Protein AF-A0A1G6M9M9-F1 (afdb_monomer_lite)

Structure (mmCIF, N/CA/C/O backbone):
data_AF-A0A1G6M9M9-F1
#
_entry.id   AF-A0A1G6M9M9-F1
#
loop_
_atom_site.group_PDB
_atom_site.id
_atom_site.type_symbol
_atom_site.label_atom_id
_atom_site.label_alt_id
_atom_site.label_comp_id
_atom_site.label_asym_id
_atom_site.label_entity_id
_atom_site.label_seq_id
_atom_site.pdbx_PDB_ins_code
_atom_site.Cartn_x
_atom_site.Cartn_y
_atom_site.Cartn_z
_atom_site.occupancy
_atom_site.B_iso_or_equiv
_atom_site.auth_seq_id
_atom_site.auth_comp_id
_atom_site.auth_asym_id
_atom_site.auth_atom_id
_atom_site.pdbx_PDB_model_num
ATOM 1 N N . MET A 1 1 ? -9.385 -2.929 -31.186 1.00 52.53 1 MET A N 1
ATOM 2 C CA . MET A 1 1 ? -7.967 -3.343 -31.072 1.00 52.53 1 MET A CA 1
ATOM 3 C C . MET A 1 1 ? -7.617 -3.491 -29.601 1.00 52.53 1 MET A C 1
ATOM 5 O O . MET A 1 1 ? -8.024 -2.640 -28.817 1.00 52.53 1 MET A O 1
ATOM 9 N N . ALA A 1 2 ? -6.930 -4.566 -29.211 1.00 66.81 2 ALA A N 1
ATOM 10 C CA . ALA A 1 2 ? -6.482 -4.742 -27.832 1.00 66.81 2 ALA A CA 1
ATOM 11 C C . ALA A 1 2 ? -5.401 -3.702 -27.495 1.00 66.81 2 ALA A C 1
ATOM 13 O O . ALA A 1 2 ? -4.483 -3.489 -28.279 1.00 66.81 2 ALA A O 1
ATOM 14 N N . VAL A 1 3 ? -5.519 -3.041 -26.340 1.00 72.62 3 VAL A N 1
ATOM 15 C CA . VAL A 1 3 ? -4.489 -2.100 -25.869 1.00 72.62 3 VAL A CA 1
ATOM 16 C C . VAL A 1 3 ? -3.182 -2.879 -25.602 1.00 72.62 3 VAL A C 1
ATOM 18 O O . VAL A 1 3 ? -3.271 -3.926 -24.945 1.00 72.62 3 VAL A O 1
ATOM 21 N N . PRO A 1 4 ? -2.009 -2.407 -26.073 1.00 82.62 4 PRO A N 1
ATOM 22 C CA . PRO A 1 4 ? -0.726 -3.095 -25.892 1.00 82.62 4 PRO A CA 1
ATOM 23 C C . PRO A 1 4 ? -0.359 -3.346 -24.422 1.00 82.62 4 PRO A C 1
ATOM 25 O O . PRO A 1 4 ? -0.787 -2.605 -23.531 1.00 82.62 4 PRO A O 1
ATOM 28 N N . VAL A 1 5 ? 0.444 -4.382 -24.157 1.00 82.19 5 VAL A N 1
ATOM 29 C CA . VAL A 1 5 ? 0.849 -4.780 -22.793 1.00 82.19 5 VAL A CA 1
ATOM 30 C C . VAL A 1 5 ? 1.642 -3.671 -22.102 1.00 82.19 5 VAL A C 1
ATOM 32 O O . VAL A 1 5 ? 1.363 -3.346 -20.945 1.00 82.19 5 VAL A O 1
ATOM 35 N N . GLU A 1 6 ? 2.546 -3.003 -22.821 1.00 81.56 6 GLU A N 1
ATOM 36 C CA . GLU A 1 6 ? 3.339 -1.889 -22.295 1.00 81.56 6 GLU A CA 1
ATOM 37 C C . GLU A 1 6 ? 2.475 -0.713 -21.801 1.00 81.56 6 GLU A C 1
ATOM 39 O O . GLU A 1 6 ? 2.842 -0.011 -20.860 1.00 81.56 6 GLU A O 1
ATOM 44 N N . GLU A 1 7 ? 1.281 -0.531 -22.371 1.00 82.81 7 GLU A N 1
ATOM 45 C CA . GLU A 1 7 ? 0.328 0.508 -21.964 1.00 82.81 7 GLU A CA 1
ATOM 46 C C . GLU A 1 7 ? -0.561 0.069 -20.790 1.00 82.81 7 GLU A C 1
ATOM 48 O O . GLU A 1 7 ? -1.286 0.881 -20.207 1.00 82.81 7 GLU A O 1
ATOM 53 N N . LYS A 1 8 ? -0.517 -1.210 -20.409 1.00 86.19 8 LYS A N 1
ATOM 54 C CA . LYS A 1 8 ? -1.301 -1.778 -19.305 1.00 86.19 8 LYS A CA 1
ATOM 55 C C . LYS A 1 8 ? -0.470 -2.105 -18.069 1.00 86.19 8 LYS A C 1
ATOM 57 O O . LYS A 1 8 ? -1.061 -2.263 -17.007 1.00 86.19 8 LYS A O 1
ATOM 62 N N . LEU A 1 9 ? 0.857 -2.140 -18.168 1.00 87.56 9 LEU A N 1
ATOM 63 C CA . LEU A 1 9 ? 1.750 -2.546 -17.076 1.00 87.56 9 LEU A CA 1
ATOM 64 C C . LEU A 1 9 ? 1.665 -1.655 -15.816 1.00 87.56 9 LEU A C 1
ATOM 66 O O . LEU A 1 9 ? 2.049 -2.082 -14.739 1.00 87.56 9 LEU A O 1
ATOM 70 N N . HIS A 1 10 ? 1.109 -0.442 -15.911 1.00 86.62 10 HIS A N 1
ATOM 71 C CA . HIS A 1 10 ? 0.835 0.434 -14.758 1.00 86.62 10 HIS A CA 1
ATOM 72 C C . HIS A 1 10 ? -0.562 0.244 -14.134 1.00 86.62 10 HIS A C 1
ATOM 74 O O . HIS A 1 10 ? -0.901 0.890 -13.141 1.00 86.62 10 HIS A O 1
ATOM 80 N N . LYS A 1 11 ? -1.427 -0.578 -14.738 1.00 84.81 11 LYS A N 1
ATOM 81 C CA . LYS A 1 11 ? -2.804 -0.800 -14.278 1.00 84.81 11 LYS A CA 1
ATOM 82 C C . LYS A 1 11 ? -2.855 -1.917 -13.239 1.00 84.81 11 LYS A C 1
ATOM 84 O O . LYS A 1 11 ? -1.946 -2.736 -13.144 1.00 84.81 11 LYS A O 1
ATOM 89 N N . GLY A 1 12 ? -3.941 -1.953 -12.462 1.00 86.12 12 GLY A N 1
ATOM 90 C CA . GLY A 1 12 ? -4.140 -2.985 -11.442 1.00 86.12 12 GLY A CA 1
ATOM 91 C C . GLY A 1 12 ? -2.933 -3.073 -10.494 1.00 86.12 12 GLY A C 1
ATOM 92 O O . GLY A 1 12 ? -2.435 -2.021 -10.082 1.00 86.12 12 GLY A O 1
ATOM 93 N N . PRO A 1 13 ? -2.414 -4.277 -10.199 1.00 85.56 13 PRO A N 1
ATOM 94 C CA . PRO A 1 13 ? -1.230 -4.473 -9.354 1.00 85.56 13 PRO A CA 1
ATOM 95 C C . PRO A 1 13 ? 0.106 -3.988 -9.952 1.00 85.56 13 PRO A C 1
ATOM 97 O O . PRO A 1 13 ? 1.138 -4.102 -9.300 1.00 85.56 13 PRO A O 1
ATOM 100 N N . GLY A 1 14 ? 0.124 -3.430 -11.166 1.00 91.25 14 GLY A N 1
ATOM 101 C CA . GLY A 1 14 ? 1.359 -2.977 -11.807 1.00 91.25 14 GLY A CA 1
ATOM 102 C C . GLY A 1 14 ? 2.258 -4.141 -12.244 1.00 91.25 14 GLY A C 1
ATOM 103 O O . GLY A 1 14 ? 1.759 -5.202 -12.622 1.00 91.25 14 GLY A O 1
ATOM 104 N N . VAL A 1 15 ? 3.581 -3.965 -12.140 1.00 92.94 15 VAL A N 1
ATOM 105 C CA . VAL A 1 15 ? 4.559 -5.036 -12.421 1.00 92.94 15 VAL A CA 1
ATOM 106 C C . VAL A 1 15 ? 4.487 -6.171 -11.400 1.00 92.94 15 VAL A C 1
ATOM 108 O O . VAL A 1 15 ? 4.839 -7.293 -11.714 1.00 92.94 15 VAL A O 1
ATOM 111 N N . ARG A 1 16 ? 3.978 -5.923 -10.188 1.00 89.75 16 ARG A N 1
ATOM 112 C CA . ARG A 1 16 ? 3.898 -6.919 -9.100 1.00 89.75 16 ARG A CA 1
ATOM 113 C C . ARG A 1 16 ? 2.653 -7.809 -9.172 1.00 89.75 16 ARG A C 1
ATOM 115 O O . ARG A 1 16 ? 2.210 -8.345 -8.153 1.00 89.75 16 ARG A O 1
ATOM 122 N N . ARG A 1 17 ? 2.038 -7.920 -10.350 1.00 89.31 17 ARG A N 1
ATOM 123 C CA . ARG A 1 17 ? 0.855 -8.760 -10.561 1.00 89.31 17 ARG A CA 1
ATOM 124 C C . ARG A 1 17 ? 1.216 -10.252 -10.436 1.00 89.31 17 ARG A C 1
ATOM 126 O O . ARG A 1 17 ? 2.298 -10.621 -10.881 1.00 89.31 17 ARG A O 1
ATOM 133 N N . PRO A 1 18 ? 0.356 -11.098 -9.834 1.00 85.62 18 PRO A N 1
ATOM 134 C CA . PRO A 1 18 ? 0.658 -12.525 -9.660 1.00 85.62 18 PRO A CA 1
ATOM 135 C C . PRO A 1 18 ? 0.862 -13.267 -10.986 1.00 85.62 18 PRO A C 1
ATOM 137 O O . PRO A 1 18 ? 1.682 -14.167 -11.074 1.00 85.62 18 PRO A O 1
ATOM 140 N N . ASP A 1 19 ? 0.143 -12.842 -12.019 1.00 87.56 19 ASP A N 1
ATOM 141 C CA . ASP A 1 19 ? 0.162 -13.372 -13.379 1.00 87.56 19 ASP A CA 1
ATOM 142 C C . ASP A 1 19 ? 1.125 -12.578 -14.284 1.00 87.56 19 ASP A C 1
ATOM 144 O O . ASP A 1 19 ? 0.825 -12.334 -15.450 1.00 87.56 19 ASP A O 1
ATOM 148 N N . LEU A 1 20 ? 2.253 -12.075 -13.753 1.00 91.31 20 LEU A N 1
ATOM 149 C CA . LEU A 1 20 ? 3.184 -11.236 -14.522 1.00 91.31 20 LEU A CA 1
ATOM 150 C C . LEU A 1 20 ? 3.765 -11.988 -15.721 1.00 91.31 20 LEU A C 1
ATOM 152 O O . LEU A 1 20 ? 3.761 -11.435 -16.815 1.00 91.31 20 LEU A O 1
ATOM 156 N N . THR A 1 21 ? 4.229 -13.223 -15.530 1.00 88.25 21 THR A N 1
ATOM 157 C CA . THR A 1 21 ? 4.839 -14.029 -16.598 1.00 88.25 21 THR A CA 1
ATOM 158 C C . THR A 1 21 ? 3.868 -14.225 -17.763 1.00 88.25 21 THR A C 1
ATOM 160 O O . THR A 1 21 ? 4.204 -13.920 -18.900 1.00 88.25 21 THR A O 1
ATOM 163 N N . GLU A 1 22 ? 2.618 -14.599 -17.475 1.00 86.31 22 GLU A N 1
ATOM 164 C CA . GLU A 1 22 ? 1.560 -14.770 -18.484 1.00 86.31 22 GLU A CA 1
ATOM 165 C C . GLU A 1 22 ? 1.117 -13.440 -19.119 1.00 86.31 22 GLU A C 1
ATOM 167 O O . GLU A 1 22 ? 0.663 -13.395 -20.263 1.00 86.31 22 GLU A O 1
ATOM 172 N N . PHE A 1 23 ? 1.246 -12.328 -18.389 1.00 88.19 23 PHE A N 1
ATOM 173 C CA . PHE A 1 23 ? 0.903 -11.001 -18.898 1.00 88.19 23 PHE A CA 1
ATOM 174 C C . PHE A 1 23 ? 1.814 -10.519 -20.011 1.00 88.19 23 PHE A C 1
ATOM 176 O O . PHE A 1 23 ? 1.390 -9.742 -20.873 1.00 88.19 23 PHE A O 1
ATOM 183 N N . LEU A 1 24 ? 3.097 -10.862 -19.900 1.00 88.62 24 LEU A N 1
ATOM 184 C CA . LEU A 1 24 ? 4.143 -10.392 -20.785 1.00 88.62 24 LEU A CA 1
ATOM 185 C C . LEU A 1 24 ? 4.051 -11.194 -22.078 1.00 88.62 24 LEU A C 1
ATOM 187 O O . LEU A 1 24 ? 4.827 -12.105 -22.324 1.00 88.62 24 LEU A O 1
ATOM 191 N N . THR A 1 25 ? 3.085 -10.846 -22.925 1.00 86.00 25 THR A N 1
ATOM 192 C CA . THR A 1 25 ? 2.927 -11.503 -24.222 1.00 86.00 25 THR A CA 1
ATOM 193 C C . THR A 1 25 ? 4.189 -11.326 -25.057 1.00 86.00 25 THR A C 1
ATOM 195 O O . THR A 1 25 ? 4.763 -10.230 -25.101 1.00 86.00 25 THR A O 1
ATOM 198 N N . GLU A 1 26 ? 4.572 -12.337 -25.826 1.00 78.62 26 GLU A N 1
ATOM 199 C CA . GLU A 1 26 ? 5.462 -12.112 -26.962 1.00 78.62 26 GLU A CA 1
ATOM 200 C C . GLU A 1 26 ? 4.836 -11.066 -27.907 1.00 78.62 26 GLU A C 1
ATOM 202 O O . GLU A 1 26 ? 3.615 -11.060 -28.094 1.00 78.62 26 GLU A O 1
ATOM 207 N N . PRO A 1 27 ? 5.601 -10.112 -28.471 1.00 86.62 27 PRO A N 1
ATOM 208 C CA . PRO A 1 27 ? 7.061 -9.963 -28.450 1.00 86.62 27 PRO A CA 1
ATOM 209 C C . PRO A 1 27 ? 7.607 -9.107 -27.286 1.00 86.62 27 PRO A C 1
ATOM 211 O O . PRO A 1 27 ? 8.781 -8.736 -27.282 1.00 86.62 27 PRO A O 1
ATOM 214 N N . PHE A 1 28 ? 6.777 -8.701 -26.321 1.00 89.12 28 PHE A N 1
ATOM 215 C CA . PHE A 1 28 ? 7.197 -7.794 -25.249 1.00 89.12 28 PHE A CA 1
ATOM 216 C C . PHE A 1 28 ? 8.133 -8.458 -24.231 1.00 89.12 28 PHE A C 1
ATOM 218 O O . PHE A 1 28 ? 9.120 -7.827 -23.855 1.00 89.12 28 PHE A O 1
ATOM 225 N N . ALA A 1 29 ? 7.881 -9.717 -23.851 1.00 89.75 29 ALA A N 1
ATOM 226 C CA . ALA A 1 29 ? 8.783 -10.499 -22.994 1.00 89.75 29 ALA A CA 1
ATOM 227 C C . ALA A 1 29 ? 10.208 -10.564 -23.569 1.00 89.75 29 ALA A C 1
ATOM 229 O O . ALA A 1 29 ? 11.161 -10.146 -22.909 1.00 89.75 29 ALA A O 1
ATOM 230 N N . ALA A 1 30 ? 10.333 -10.935 -24.848 1.00 89.94 30 ALA A N 1
ATOM 231 C CA . ALA A 1 30 ? 11.613 -10.982 -25.554 1.00 89.94 30 ALA A CA 1
ATOM 232 C C . ALA A 1 30 ? 12.340 -9.626 -25.553 1.00 89.94 30 ALA A C 1
ATOM 234 O O . ALA A 1 30 ? 13.549 -9.560 -25.346 1.00 89.94 30 ALA A O 1
ATOM 235 N N . ARG A 1 31 ? 11.612 -8.510 -25.725 1.00 92.00 31 ARG A N 1
ATOM 236 C CA . ARG A 1 31 ? 12.215 -7.168 -25.638 1.00 92.00 31 ARG A CA 1
ATOM 237 C C . ARG A 1 31 ? 12.734 -6.846 -24.240 1.00 92.00 31 ARG A C 1
ATOM 239 O O . ARG A 1 31 ? 13.717 -6.124 -24.150 1.00 92.00 31 ARG A O 1
ATOM 246 N N . MET A 1 32 ? 12.095 -7.351 -23.188 1.00 91.25 32 MET A N 1
ATOM 247 C CA . MET A 1 32 ? 12.528 -7.197 -21.793 1.00 91.25 32 MET A CA 1
ATOM 248 C C . MET A 1 32 ? 13.632 -8.189 -21.388 1.00 91.25 32 MET A C 1
ATOM 250 O O . MET A 1 32 ? 14.100 -8.122 -20.251 1.00 91.25 32 MET A O 1
ATOM 254 N N . HIS A 1 33 ? 14.068 -9.062 -22.307 1.00 93.50 33 HIS A N 1
ATOM 255 C CA . HIS A 1 33 ? 15.007 -10.167 -22.060 1.00 93.50 33 HIS A CA 1
ATOM 256 C C . HIS A 1 33 ? 14.490 -11.164 -21.015 1.00 93.50 33 HIS A C 1
ATOM 258 O O . HIS A 1 33 ? 15.262 -11.696 -20.218 1.00 93.50 33 HIS A O 1
ATOM 264 N N . VAL A 1 34 ? 13.171 -11.366 -21.003 1.00 92.19 34 VAL A N 1
ATOM 265 C CA . VAL A 1 34 ? 12.494 -12.410 -20.229 1.00 92.19 34 VAL A CA 1
ATOM 266 C C . VAL A 1 34 ? 12.431 -13.675 -21.079 1.00 92.19 34 VAL A C 1
ATOM 2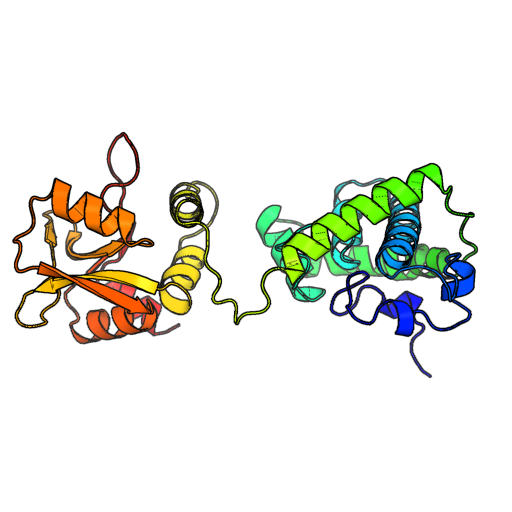68 O O . VAL A 1 34 ? 12.012 -13.604 -22.237 1.00 92.19 34 VAL A O 1
ATOM 271 N N . PHE A 1 35 ? 12.849 -14.795 -20.498 1.00 90.69 35 PHE A N 1
ATOM 272 C CA . PHE A 1 35 ? 12.900 -16.114 -21.125 1.00 90.69 35 PHE A CA 1
ATOM 273 C C . PHE A 1 35 ? 11.924 -17.080 -20.449 1.00 90.69 35 PHE A C 1
ATOM 275 O O . PHE A 1 35 ? 11.517 -16.864 -19.308 1.00 90.69 35 PHE A O 1
ATOM 282 N N . ASP A 1 36 ? 11.557 -18.149 -21.155 1.00 86.69 36 ASP A N 1
ATOM 283 C CA . ASP A 1 36 ? 10.572 -19.132 -20.684 1.00 86.69 36 ASP A CA 1
ATOM 284 C C . ASP A 1 36 ? 11.034 -19.913 -19.443 1.00 86.69 36 ASP A C 1
ATOM 286 O O . ASP A 1 36 ? 10.208 -20.419 -18.685 1.00 86.69 36 ASP A O 1
ATOM 290 N N . ASP A 1 37 ? 12.346 -20.016 -19.230 1.00 89.62 37 ASP A N 1
ATOM 291 C CA . ASP A 1 37 ? 12.977 -20.696 -18.099 1.00 89.62 37 ASP A CA 1
ATOM 292 C C . ASP A 1 37 ? 13.311 -19.763 -16.924 1.00 89.62 37 ASP A C 1
ATOM 294 O O . ASP A 1 37 ? 13.789 -20.233 -15.890 1.00 89.62 37 ASP A O 1
ATOM 298 N N . ASP A 1 38 ? 13.032 -18.458 -17.039 1.00 89.81 38 ASP A N 1
ATOM 299 C CA . ASP A 1 38 ? 13.242 -17.520 -15.939 1.00 89.81 38 ASP A CA 1
ATOM 300 C C . ASP A 1 38 ? 12.279 -17.824 -14.769 1.00 89.81 38 ASP A C 1
ATOM 302 O O . ASP A 1 38 ? 11.053 -17.815 -14.940 1.00 89.81 38 ASP A O 1
ATOM 306 N N . PRO A 1 39 ? 12.793 -17.978 -13.535 1.00 90.88 39 PRO A N 1
ATOM 307 C CA . PRO A 1 39 ? 11.959 -17.989 -12.338 1.00 90.88 39 PRO A CA 1
ATOM 308 C C . PRO A 1 39 ? 11.151 -16.692 -12.195 1.00 90.88 39 PRO A C 1
ATOM 310 O O . PRO A 1 39 ? 11.597 -15.615 -12.601 1.00 90.88 39 PRO A O 1
ATOM 313 N N . ALA A 1 40 ? 9.979 -16.755 -11.559 1.00 90.19 40 ALA A N 1
ATOM 314 C CA . ALA A 1 40 ? 9.061 -15.615 -11.451 1.00 90.19 40 ALA A CA 1
ATOM 315 C C . ALA A 1 40 ? 9.710 -14.359 -10.827 1.00 90.19 40 ALA A C 1
ATOM 317 O O . ALA A 1 40 ? 9.458 -13.231 -11.256 1.00 90.19 40 ALA A O 1
ATOM 318 N N . GLU A 1 41 ? 10.576 -14.540 -9.833 1.00 91.81 41 GLU A N 1
ATOM 319 C CA . GLU A 1 41 ? 11.354 -13.484 -9.188 1.00 91.81 41 GLU A CA 1
ATOM 320 C C . GLU A 1 41 ? 12.402 -12.857 -10.118 1.00 91.81 41 GLU A C 1
ATOM 322 O O . GLU A 1 41 ? 12.634 -11.648 -10.051 1.00 91.81 41 GLU A O 1
ATOM 327 N N . VAL A 1 42 ? 12.987 -13.642 -11.028 1.00 92.19 42 VAL A N 1
ATOM 328 C CA . VAL A 1 42 ? 13.927 -13.162 -12.050 1.00 92.19 42 VAL A CA 1
ATOM 329 C C . VAL A 1 42 ? 13.174 -12.366 -13.111 1.00 92.19 42 VAL A C 1
ATOM 331 O O . VAL A 1 42 ? 13.607 -11.267 -13.465 1.00 92.19 42 VAL A O 1
ATOM 334 N N . VAL A 1 43 ? 12.005 -12.851 -13.547 1.00 93.31 43 VAL A N 1
ATOM 335 C CA . VAL A 1 43 ? 11.105 -12.107 -14.442 1.00 93.31 43 VAL A CA 1
ATOM 336 C C . VAL A 1 43 ? 10.754 -10.750 -13.831 1.00 93.31 43 VAL A C 1
ATOM 338 O O . VAL A 1 43 ? 10.937 -9.710 -14.469 1.00 93.31 43 VAL A O 1
ATOM 341 N N . LEU A 1 44 ? 10.301 -10.732 -12.573 1.00 95.12 44 LEU A N 1
ATOM 342 C CA . LEU A 1 44 ? 9.969 -9.493 -11.872 1.00 95.12 44 LEU A CA 1
ATOM 343 C C . LEU A 1 44 ? 11.184 -8.563 -11.757 1.00 95.12 44 LEU A C 1
ATOM 345 O O . LEU A 1 44 ? 11.052 -7.371 -12.030 1.00 95.12 44 LEU A O 1
ATOM 349 N N . ALA A 1 45 ? 12.359 -9.086 -11.401 1.00 94.19 45 ALA A N 1
ATOM 350 C CA . ALA A 1 45 ? 13.584 -8.300 -11.286 1.00 94.19 45 ALA A CA 1
ATOM 351 C C . ALA A 1 45 ? 13.974 -7.642 -12.616 1.00 94.19 45 ALA A C 1
ATOM 353 O O . ALA A 1 45 ? 14.208 -6.432 -12.652 1.00 94.19 45 ALA A O 1
ATOM 354 N N . LYS A 1 46 ? 13.967 -8.396 -13.723 1.00 95.31 46 LYS A N 1
ATOM 355 C CA . LYS A 1 46 ? 14.229 -7.862 -15.069 1.00 95.31 46 LYS A CA 1
ATOM 356 C C . LYS A 1 46 ? 13.240 -6.752 -15.417 1.00 95.31 46 LYS A C 1
ATOM 358 O O . LYS A 1 46 ? 13.652 -5.661 -15.808 1.00 95.31 46 LYS A O 1
ATOM 363 N N . VAL A 1 47 ? 11.944 -6.975 -15.201 1.00 95.69 47 VAL A N 1
ATOM 364 C CA . VAL A 1 47 ? 10.909 -5.967 -15.481 1.00 95.69 47 VAL A CA 1
ATOM 365 C C . VAL A 1 47 ? 11.087 -4.719 -14.613 1.00 95.69 47 VAL A C 1
ATOM 367 O O . VAL A 1 47 ? 11.053 -3.605 -15.136 1.00 95.69 47 VAL A O 1
ATOM 370 N N . VAL A 1 48 ? 11.313 -4.870 -13.305 1.00 94.94 48 VAL A N 1
ATOM 371 C CA . VAL A 1 48 ? 11.547 -3.744 -12.387 1.00 94.94 48 VAL A CA 1
ATOM 372 C C . VAL A 1 48 ? 12.773 -2.948 -12.818 1.00 94.94 48 VAL A C 1
ATOM 374 O O . VAL A 1 48 ? 12.697 -1.720 -12.880 1.00 94.94 48 VAL A O 1
ATOM 377 N N . TRP A 1 49 ? 13.872 -3.618 -13.158 1.00 94.56 49 TRP A N 1
ATOM 378 C CA . TRP A 1 49 ? 15.106 -2.977 -13.604 1.00 94.56 49 TRP A CA 1
ATOM 379 C C . TRP A 1 49 ? 14.881 -2.152 -14.878 1.00 94.56 49 TRP A C 1
ATOM 381 O O . TRP A 1 49 ? 15.158 -0.949 -14.907 1.00 94.56 49 TRP A O 1
ATOM 391 N N . GLN A 1 50 ? 14.273 -2.763 -15.898 1.00 94.94 50 GLN A N 1
ATOM 392 C CA . GLN A 1 50 ? 14.016 -2.117 -17.186 1.00 94.94 50 GLN A CA 1
ATOM 393 C C . GLN A 1 50 ? 13.052 -0.932 -17.055 1.00 94.94 50 GLN A C 1
ATOM 395 O O . GLN A 1 50 ? 13.309 0.157 -17.577 1.00 94.94 50 GLN A O 1
ATOM 400 N N . VAL A 1 51 ? 11.944 -1.110 -16.331 1.00 94.06 51 VAL A N 1
ATOM 401 C CA . VAL A 1 51 ? 10.938 -0.054 -16.161 1.00 94.06 51 VAL A CA 1
ATOM 402 C C . VAL A 1 51 ? 11.494 1.091 -15.311 1.00 94.06 51 VAL A C 1
ATOM 404 O O . VAL A 1 51 ? 11.280 2.254 -15.657 1.00 94.06 51 VAL A O 1
ATOM 407 N N . SER A 1 52 ? 12.273 0.801 -14.264 1.00 92.88 52 SER A N 1
ATOM 408 C CA . SER A 1 52 ? 12.937 1.832 -13.448 1.00 92.88 52 SER A CA 1
ATOM 409 C C . SER A 1 52 ? 13.918 2.662 -14.280 1.00 92.88 52 SER A C 1
ATOM 411 O O . SER A 1 52 ? 13.926 3.893 -14.194 1.00 92.88 52 SER A O 1
ATOM 413 N N . ALA A 1 53 ? 14.706 2.012 -15.143 1.00 92.06 53 ALA A N 1
ATOM 414 C CA . ALA A 1 53 ? 15.615 2.696 -16.058 1.00 92.06 53 ALA A CA 1
ATOM 415 C C . ALA A 1 53 ? 14.860 3.617 -17.033 1.00 92.06 53 ALA A C 1
ATOM 417 O O . ALA A 1 53 ? 15.285 4.750 -17.271 1.00 92.06 53 ALA A O 1
ATOM 418 N N . VAL A 1 54 ? 13.711 3.174 -17.557 1.00 92.44 54 VAL A N 1
ATOM 419 C CA . VAL A 1 54 ? 12.856 4.007 -18.416 1.00 92.44 54 VAL A CA 1
ATOM 420 C C . VAL A 1 54 ? 12.313 5.219 -17.660 1.00 92.44 54 VAL A C 1
ATOM 422 O O . VAL A 1 54 ? 12.417 6.337 -18.167 1.00 92.44 54 VAL A O 1
ATOM 425 N N . VAL A 1 55 ? 11.789 5.039 -16.444 1.00 90.69 55 VAL A N 1
ATOM 426 C CA . VAL A 1 55 ? 11.265 6.148 -15.624 1.00 90.69 55 VAL A CA 1
ATOM 427 C C . VAL A 1 55 ? 12.325 7.232 -15.418 1.00 90.69 55 VAL A C 1
ATOM 429 O O . VAL A 1 55 ? 12.057 8.412 -15.654 1.00 90.69 55 VAL A O 1
ATOM 432 N N . ARG A 1 56 ? 13.552 6.833 -15.068 1.00 89.56 56 ARG A N 1
ATOM 433 C CA . ARG A 1 56 ? 14.671 7.755 -14.815 1.00 89.56 56 ARG A CA 1
ATOM 434 C C . ARG A 1 56 ? 15.182 8.472 -16.067 1.00 89.56 56 ARG A C 1
ATOM 436 O O . ARG A 1 56 ? 15.785 9.535 -15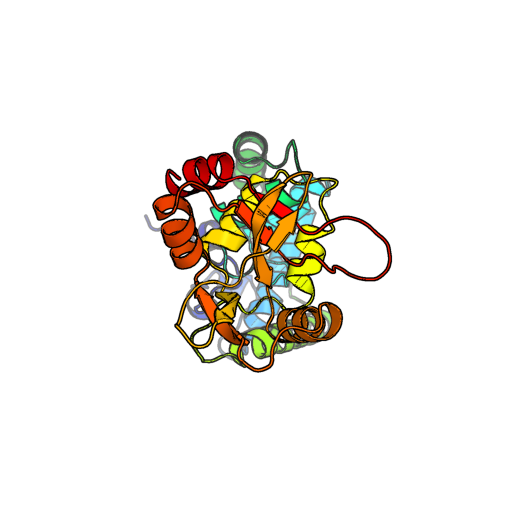.956 1.00 89.56 56 ARG A O 1
ATOM 443 N N . ARG A 1 57 ? 14.939 7.926 -17.265 1.00 88.88 57 ARG A N 1
ATOM 444 C CA . ARG A 1 57 ? 15.237 8.605 -18.542 1.00 88.88 57 ARG A CA 1
ATOM 445 C C . ARG A 1 57 ? 14.166 9.620 -18.932 1.00 88.88 57 ARG A C 1
ATOM 447 O O . ARG A 1 57 ? 14.485 10.605 -19.589 1.00 88.88 57 ARG A O 1
ATOM 454 N N . VAL A 1 58 ? 12.911 9.382 -18.548 1.00 86.94 58 VAL A N 1
ATOM 455 C CA . VAL A 1 58 ? 11.768 10.235 -18.915 1.00 86.94 58 VAL A CA 1
ATOM 456 C C . VAL A 1 58 ? 11.761 11.555 -18.145 1.00 86.94 58 VAL A C 1
ATOM 458 O O . VAL A 1 58 ? 11.348 12.578 -18.685 1.00 86.94 58 VAL A O 1
ATOM 461 N N . THR A 1 59 ? 12.211 11.560 -16.892 1.00 84.31 59 THR A N 1
ATOM 462 C CA . THR A 1 59 ? 12.246 12.770 -16.067 1.00 84.31 59 THR A CA 1
ATOM 463 C C . THR A 1 59 ? 13.398 12.730 -15.071 1.00 84.31 59 THR A C 1
ATOM 465 O O . THR A 1 59 ? 13.735 11.674 -14.542 1.00 84.31 59 THR A O 1
ATOM 468 N N . ARG A 1 60 ? 13.985 13.901 -14.803 1.00 84.44 60 ARG A N 1
ATOM 469 C CA . ARG A 1 60 ? 14.983 14.104 -13.738 1.00 84.44 60 ARG A CA 1
ATOM 470 C C . ARG A 1 60 ? 14.380 14.675 -12.456 1.00 84.44 60 ARG A C 1
ATOM 472 O O . ARG A 1 60 ? 15.075 14.758 -11.453 1.00 84.44 60 ARG A O 1
ATOM 479 N N . ASP A 1 61 ? 13.114 15.089 -12.495 1.00 83.50 61 ASP A N 1
ATOM 480 C CA . ASP A 1 61 ? 12.413 15.621 -11.328 1.00 83.50 61 ASP A CA 1
ATOM 481 C C . ASP A 1 61 ? 12.092 14.471 -10.353 1.00 83.50 61 ASP A C 1
ATOM 483 O O . ASP A 1 61 ? 11.311 13.579 -10.719 1.00 83.50 61 ASP A O 1
ATOM 487 N N . PRO A 1 62 ? 12.643 14.489 -9.122 1.00 84.06 62 PRO A N 1
ATOM 488 C CA . PRO A 1 62 ? 12.437 13.435 -8.132 1.00 84.06 62 PRO A CA 1
ATOM 489 C C . PRO A 1 62 ? 10.963 13.165 -7.835 1.00 84.06 62 PRO A C 1
ATOM 491 O O . PRO A 1 62 ? 10.576 12.014 -7.652 1.00 84.06 62 PRO A O 1
ATOM 494 N N . LYS A 1 63 ? 10.116 14.202 -7.852 1.00 85.50 63 LYS A N 1
ATOM 495 C CA . LYS A 1 63 ? 8.676 14.052 -7.632 1.00 85.50 63 LYS A CA 1
ATOM 496 C C . LYS A 1 63 ? 8.060 13.147 -8.691 1.00 85.50 63 LYS A C 1
ATOM 498 O O . LYS A 1 63 ? 7.343 12.203 -8.369 1.00 85.50 63 LYS A O 1
ATOM 503 N N . TRP A 1 64 ? 8.333 13.428 -9.962 1.00 85.75 64 TRP A N 1
ATOM 504 C CA . TRP A 1 64 ? 7.745 12.668 -11.064 1.00 85.75 64 TRP A CA 1
ATOM 505 C C . TRP A 1 64 ? 8.343 11.267 -11.189 1.00 85.75 64 TRP A C 1
ATOM 507 O O . TRP A 1 64 ? 7.620 10.363 -11.600 1.00 85.75 64 TRP A O 1
ATOM 517 N N . ILE A 1 65 ? 9.598 11.064 -10.774 1.00 86.19 65 ILE A N 1
ATOM 518 C CA . ILE A 1 65 ? 10.176 9.722 -10.614 1.00 86.19 65 ILE A CA 1
ATOM 519 C C . ILE A 1 65 ? 9.347 8.928 -9.600 1.00 86.19 65 ILE A C 1
ATOM 521 O O . ILE A 1 65 ? 8.781 7.906 -9.973 1.00 86.19 65 ILE A O 1
ATOM 525 N N . THR A 1 66 ? 9.167 9.435 -8.376 1.00 88.69 66 THR A N 1
ATOM 526 C CA . THR A 1 66 ? 8.395 8.746 -7.327 1.00 88.69 66 THR A CA 1
ATOM 527 C C . THR A 1 66 ? 6.974 8.410 -7.775 1.00 88.69 66 THR A C 1
ATOM 529 O O . THR A 1 66 ? 6.498 7.294 -7.562 1.00 88.69 66 THR A O 1
ATOM 532 N N . VAL A 1 67 ? 6.284 9.356 -8.425 1.00 88.62 67 VAL A N 1
ATOM 533 C CA . VAL A 1 67 ? 4.927 9.113 -8.934 1.00 88.62 67 VAL A CA 1
ATOM 534 C C . VAL A 1 67 ? 4.927 7.992 -9.973 1.00 88.62 67 VAL A C 1
ATOM 536 O O . VAL A 1 67 ? 4.112 7.077 -9.878 1.00 88.62 67 VAL A O 1
ATOM 539 N N . LEU A 1 68 ? 5.833 8.032 -10.951 1.00 90.00 68 LEU A N 1
ATOM 540 C CA . LEU A 1 68 ? 5.904 7.018 -12.003 1.00 90.00 68 LEU A CA 1
ATOM 541 C C . LEU A 1 68 ? 6.300 5.642 -11.450 1.00 90.00 68 LEU A C 1
A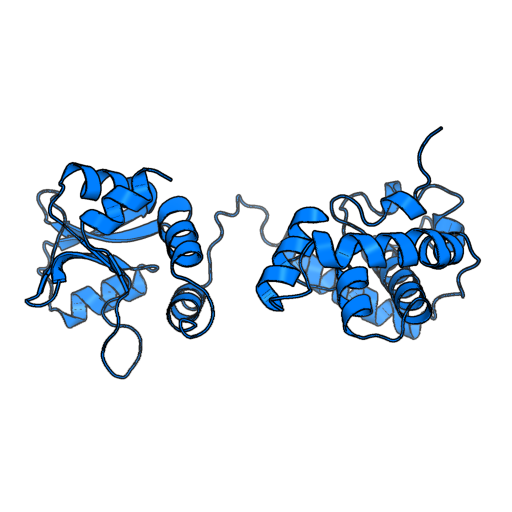TOM 543 O O . LEU A 1 68 ? 5.659 4.651 -11.797 1.00 90.00 68 LEU A O 1
ATOM 547 N N . GLU A 1 69 ? 7.284 5.567 -10.555 1.00 92.06 69 GLU A N 1
ATOM 548 C CA . GLU A 1 69 ? 7.682 4.315 -9.900 1.00 92.06 69 GLU A CA 1
ATOM 549 C C . GLU A 1 69 ? 6.499 3.699 -9.128 1.00 92.06 69 GLU A C 1
ATOM 551 O O . GLU A 1 69 ? 6.216 2.507 -9.269 1.00 92.06 69 GLU A O 1
ATOM 556 N N . ALA A 1 70 ? 5.723 4.506 -8.397 1.00 90.62 70 ALA A N 1
ATOM 557 C CA . ALA A 1 70 ? 4.521 4.028 -7.717 1.00 90.62 70 ALA A CA 1
ATOM 558 C C . ALA A 1 70 ? 3.409 3.611 -8.691 1.00 90.62 70 ALA A C 1
ATOM 560 O O . ALA A 1 70 ? 2.715 2.628 -8.446 1.00 90.62 70 ALA A O 1
ATOM 561 N N . MET A 1 71 ? 3.225 4.299 -9.822 1.00 89.19 71 MET A N 1
ATOM 562 C CA . MET A 1 71 ? 2.227 3.899 -10.825 1.00 89.19 71 MET A CA 1
ATOM 563 C C . MET A 1 71 ? 2.488 2.493 -11.364 1.00 89.19 71 MET A C 1
ATOM 565 O O . MET A 1 71 ? 1.542 1.720 -11.511 1.00 89.19 71 MET A O 1
ATOM 569 N N . TYR A 1 72 ? 3.752 2.158 -11.621 1.00 92.88 72 TYR A N 1
ATOM 570 C CA . TYR A 1 72 ? 4.161 0.827 -12.071 1.00 92.88 72 TYR A CA 1
ATOM 571 C C . TYR A 1 72 ? 4.328 -0.178 -10.928 1.00 92.88 72 TYR A C 1
ATOM 573 O O . TYR A 1 72 ? 4.512 -1.359 -11.200 1.00 92.88 72 TYR A O 1
ATOM 581 N N . ASN A 1 73 ? 4.182 0.255 -9.673 1.00 93.50 73 ASN A N 1
ATOM 582 C CA . ASN A 1 73 ? 4.370 -0.568 -8.480 1.00 93.50 73 ASN A CA 1
ATOM 583 C C . ASN A 1 73 ? 5.801 -1.124 -8.356 1.00 93.50 73 ASN A C 1
ATOM 585 O O . ASN A 1 73 ? 5.999 -2.280 -7.996 1.00 93.50 73 ASN A O 1
ATOM 589 N N . LEU A 1 74 ? 6.805 -0.314 -8.704 1.00 94.00 74 LEU A N 1
ATOM 590 C CA . LEU A 1 74 ? 8.216 -0.717 -8.653 1.00 94.00 74 LEU A CA 1
ATOM 591 C C . LEU A 1 74 ? 8.754 -0.852 -7.215 1.00 94.00 74 LEU A C 1
ATOM 593 O O . LEU A 1 74 ? 9.437 -1.843 -6.940 1.00 94.00 74 LEU A O 1
ATOM 597 N N . PRO A 1 75 ? 8.449 0.071 -6.276 1.00 90.94 75 PRO A N 1
ATOM 598 C CA . PRO A 1 75 ? 8.969 -0.018 -4.915 1.00 90.94 75 PRO A CA 1
ATOM 599 C C . PRO A 1 75 ? 8.527 -1.301 -4.198 1.00 90.94 75 PRO A C 1
ATOM 601 O O . PRO A 1 75 ? 7.394 -1.753 -4.361 1.00 90.94 75 PRO A O 1
ATOM 604 N N . ARG A 1 76 ? 9.405 -1.856 -3.355 1.00 88.56 76 ARG A N 1
ATOM 605 C CA . ARG A 1 76 ? 9.075 -2.921 -2.389 1.00 88.56 76 ARG A CA 1
ATOM 606 C C . ARG A 1 76 ? 8.354 -2.326 -1.183 1.00 88.56 76 ARG A C 1
ATOM 608 O O . ARG A 1 76 ? 8.893 -2.253 -0.084 1.00 88.56 76 ARG A O 1
ATOM 615 N N . ASP A 1 77 ? 7.152 -1.823 -1.421 1.00 85.62 77 ASP A N 1
ATOM 616 C CA . ASP A 1 77 ? 6.365 -1.117 -0.419 1.00 85.62 77 ASP A CA 1
ATOM 617 C C . ASP A 1 77 ? 5.095 -1.916 -0.095 1.00 85.62 77 ASP A C 1
ATOM 619 O O . ASP A 1 77 ? 4.246 -2.092 -0.977 1.00 85.62 77 ASP A O 1
ATOM 623 N N . PRO A 1 78 ? 4.955 -2.430 1.141 1.00 82.19 78 PRO A N 1
ATOM 624 C CA . PRO A 1 78 ? 3.821 -3.267 1.530 1.00 82.19 78 PRO A CA 1
ATOM 625 C C . PRO A 1 78 ? 2.483 -2.527 1.510 1.00 82.19 78 PRO A C 1
ATOM 627 O O . PRO A 1 78 ? 1.454 -3.171 1.338 1.00 82.19 78 PRO A O 1
ATOM 630 N N . GLU A 1 79 ? 2.470 -1.198 1.626 1.00 81.19 79 GLU A N 1
ATOM 631 C CA . GLU A 1 79 ? 1.236 -0.419 1.533 1.00 81.19 79 GLU A CA 1
ATOM 632 C C . GLU A 1 79 ? 0.861 -0.106 0.078 1.00 81.19 79 GLU A C 1
ATOM 634 O O . GLU A 1 79 ? -0.323 -0.035 -0.238 1.00 81.19 79 GLU A O 1
ATOM 639 N N . LEU A 1 80 ? 1.835 0.059 -0.829 1.00 82.88 80 LEU A N 1
ATOM 640 C CA . LEU A 1 80 ? 1.554 0.292 -2.258 1.00 82.88 80 LEU A CA 1
ATOM 641 C C . LEU A 1 80 ? 1.234 -0.999 -3.013 1.00 82.88 80 LEU A C 1
ATOM 643 O O . LEU A 1 80 ? 0.380 -0.994 -3.902 1.00 82.88 80 LEU A O 1
ATOM 647 N N . THR A 1 81 ? 1.906 -2.095 -2.662 1.00 84.12 81 THR A N 1
ATOM 648 C CA . THR A 1 81 ? 1.844 -3.369 -3.385 1.00 84.12 81 THR A CA 1
ATOM 649 C C . THR A 1 81 ? 0.427 -3.923 -3.579 1.00 84.12 81 THR A C 1
ATOM 651 O O . THR A 1 81 ? 0.122 -4.300 -4.714 1.00 84.12 81 THR A O 1
ATOM 654 N N . PRO A 1 82 ? -0.455 -3.970 -2.557 1.00 82.25 82 PRO A N 1
ATOM 655 C CA . PRO A 1 82 ? -1.806 -4.513 -2.715 1.00 82.25 82 PRO A CA 1
ATOM 656 C C . PRO A 1 82 ? -2.759 -3.554 -3.443 1.00 82.25 82 PRO A C 1
ATOM 658 O O . PRO A 1 82 ? -3.851 -3.951 -3.847 1.00 82.25 82 PRO A O 1
ATOM 661 N N . LEU A 1 83 ? -2.382 -2.284 -3.603 1.00 82.75 83 LEU A N 1
ATOM 662 C CA . LEU A 1 83 ? -3.263 -1.263 -4.150 1.00 82.75 83 LEU A CA 1
ATOM 663 C C . LEU A 1 83 ? -3.238 -1.265 -5.675 1.00 82.75 83 LEU A C 1
ATOM 665 O O . LEU A 1 83 ? -2.196 -1.423 -6.306 1.00 82.75 83 LEU A O 1
ATOM 669 N N . GLY A 1 84 ? -4.391 -0.983 -6.281 1.00 85.00 84 GLY A N 1
ATOM 670 C CA . GLY A 1 84 ? -4.465 -0.591 -7.686 1.00 85.00 84 GLY A CA 1
ATOM 671 C C . GLY A 1 84 ? -3.888 0.809 -7.929 1.00 85.00 84 GLY A C 1
ATOM 672 O O . GLY A 1 84 ? -3.634 1.563 -6.991 1.00 85.00 84 GLY A O 1
ATOM 673 N N . LEU A 1 85 ? -3.755 1.200 -9.199 1.00 85.50 85 LEU A N 1
ATOM 674 C CA . LEU A 1 85 ? -3.227 2.512 -9.611 1.00 85.50 85 LEU A CA 1
ATOM 675 C C . LEU A 1 85 ? -3.818 3.697 -8.823 1.00 85.50 85 LEU A C 1
ATOM 677 O O . LEU A 1 85 ? -3.072 4.509 -8.281 1.00 85.50 85 LEU A O 1
ATOM 681 N N . THR A 1 86 ? -5.149 3.789 -8.740 1.00 85.38 86 THR A N 1
ATOM 682 C CA . THR A 1 86 ? -5.831 4.872 -8.012 1.00 85.38 86 THR A CA 1
ATOM 683 C C . THR A 1 86 ? -5.468 4.869 -6.529 1.00 85.38 86 THR A C 1
ATOM 685 O O . THR A 1 86 ? -5.211 5.926 -5.961 1.00 85.38 86 THR A O 1
ATOM 688 N N . GLY A 1 87 ? -5.401 3.687 -5.907 1.00 84.50 87 GLY A N 1
ATOM 689 C CA . GLY A 1 87 ? -5.007 3.547 -4.506 1.00 84.50 87 GLY A CA 1
ATOM 690 C C . GLY A 1 87 ? -3.565 3.994 -4.274 1.00 84.50 87 GLY A C 1
ATOM 691 O O . GLY A 1 87 ? -3.312 4.758 -3.348 1.00 84.50 87 GLY A O 1
ATOM 692 N N . ARG A 1 88 ? -2.638 3.615 -5.164 1.00 86.44 88 ARG A N 1
ATOM 693 C CA . ARG A 1 88 ? -1.227 4.023 -5.085 1.00 86.44 88 ARG A CA 1
ATOM 694 C C . ARG A 1 88 ? -1.052 5.541 -5.180 1.00 86.44 88 ARG A C 1
ATOM 696 O O . ARG A 1 88 ? -0.333 6.122 -4.373 1.00 86.44 88 ARG A O 1
ATOM 703 N N . LEU A 1 89 ? -1.749 6.202 -6.107 1.00 86.06 89 LEU A N 1
ATOM 704 C CA . LEU A 1 89 ? -1.709 7.668 -6.227 1.00 86.06 89 LEU A CA 1
ATOM 705 C C . LEU A 1 89 ? -2.329 8.368 -5.010 1.00 86.06 89 LEU A C 1
ATOM 707 O O . LEU A 1 89 ? -1.783 9.356 -4.522 1.00 86.06 89 LEU A O 1
ATOM 711 N N . THR A 1 90 ? -3.433 7.839 -4.479 1.00 85.31 90 THR A N 1
ATOM 712 C CA . THR A 1 90 ? -4.042 8.349 -3.242 1.00 85.31 90 THR A CA 1
ATOM 713 C C . THR A 1 90 ? -3.098 8.200 -2.050 1.00 85.31 90 THR A C 1
ATOM 715 O O . THR A 1 90 ? -2.960 9.139 -1.267 1.00 85.31 90 THR A O 1
ATOM 718 N N . LEU A 1 91 ? -2.402 7.065 -1.929 1.00 84.00 91 LEU A N 1
ATOM 719 C CA . LEU A 1 91 ? -1.426 6.849 -0.863 1.00 84.00 91 LEU A CA 1
ATOM 720 C C . LEU A 1 91 ? -0.224 7.795 -0.993 1.00 84.00 91 LEU A C 1
ATOM 722 O O . LEU A 1 91 ? 0.199 8.379 0.002 1.00 84.00 91 LEU A O 1
ATOM 726 N N . LEU A 1 92 ? 0.284 8.026 -2.208 1.00 83.50 92 LEU A N 1
ATOM 727 C CA . LEU A 1 92 ? 1.330 9.029 -2.433 1.00 83.50 92 LEU A CA 1
ATOM 728 C C . LEU A 1 92 ? 0.877 10.435 -2.034 1.00 83.50 92 LEU A C 1
ATOM 730 O O . LEU A 1 92 ? 1.614 11.144 -1.350 1.00 83.50 92 LEU A O 1
ATOM 734 N N . ARG A 1 93 ? -0.347 10.829 -2.406 1.00 83.75 93 ARG A N 1
ATOM 735 C CA . ARG A 1 93 ? -0.934 12.101 -1.969 1.00 83.75 93 ARG A CA 1
ATOM 736 C C . ARG A 1 93 ? -0.977 12.197 -0.448 1.00 83.75 93 ARG A C 1
ATOM 738 O O . ARG A 1 93 ? -0.609 13.231 0.100 1.00 83.75 93 ARG A O 1
ATOM 745 N N . ARG A 1 94 ? -1.410 11.131 0.230 1.00 81.31 94 ARG A N 1
ATOM 746 C CA . ARG A 1 94 ? -1.461 11.074 1.696 1.00 81.31 94 ARG A CA 1
ATOM 747 C C . ARG A 1 94 ? -0.074 11.262 2.318 1.00 81.31 94 ARG A C 1
ATOM 749 O O . ARG A 1 94 ? 0.050 11.995 3.290 1.00 81.31 94 ARG A O 1
ATOM 756 N N . ARG A 1 95 ? 0.964 10.649 1.741 1.00 82.69 95 ARG A N 1
ATOM 757 C CA . ARG A 1 95 ? 2.342 10.707 2.258 1.00 82.69 95 ARG A CA 1
ATOM 758 C C . ARG A 1 95 ? 3.056 12.034 1.999 1.00 82.69 95 ARG A C 1
ATOM 760 O O . ARG A 1 95 ? 3.859 12.448 2.826 1.00 82.69 95 ARG A O 1
ATOM 767 N N . HIS A 1 96 ? 2.789 12.688 0.869 1.00 79.69 96 HIS A N 1
ATOM 768 C CA . HIS A 1 96 ? 3.563 13.857 0.431 1.00 79.69 96 HIS A CA 1
ATOM 769 C C . HIS A 1 96 ? 2.776 15.178 0.392 1.00 79.69 96 HIS A C 1
ATOM 771 O O . HIS A 1 96 ? 3.375 16.236 0.209 1.00 79.69 96 HIS A O 1
ATOM 777 N N . GLY A 1 97 ? 1.454 15.149 0.581 1.00 77.69 97 GLY A N 1
ATOM 778 C CA . GLY A 1 97 ? 0.624 16.344 0.723 1.00 77.69 97 GLY A CA 1
ATOM 779 C C . GLY A 1 97 ? 0.239 17.033 -0.593 1.00 77.69 97 GLY A C 1
ATOM 780 O O . GLY A 1 97 ? -0.025 16.401 -1.621 1.00 77.69 97 GLY A O 1
ATOM 781 N N . THR A 1 98 ? 0.115 18.360 -0.541 1.00 68.50 98 THR A N 1
ATOM 782 C CA . THR A 1 98 ? -0.356 19.208 -1.646 1.00 68.50 98 THR A CA 1
ATOM 783 C C . THR A 1 98 ? 0.552 19.115 -2.879 1.00 68.50 98 THR A C 1
ATOM 785 O O . THR A 1 98 ? 1.776 19.111 -2.785 1.00 68.50 98 THR A O 1
ATOM 788 N N . GLY A 1 99 ? -0.055 19.017 -4.068 1.00 68.19 99 GLY A N 1
ATOM 789 C CA . GLY A 1 99 ? 0.654 18.867 -5.345 1.00 68.19 99 GLY A CA 1
ATOM 790 C C . GLY A 1 99 ? 0.884 17.419 -5.797 1.00 68.19 99 GLY A C 1
ATOM 791 O O . GLY A 1 99 ? 1.405 17.216 -6.895 1.00 68.19 99 GLY A O 1
ATOM 792 N N . TRP A 1 100 ? 0.487 16.429 -4.996 1.00 75.50 100 TRP A N 1
ATOM 793 C CA . TRP A 1 100 ? 0.510 14.996 -5.331 1.00 75.50 100 TRP A CA 1
ATOM 794 C C . TRP A 1 100 ? -0.892 14.430 -5.600 1.00 75.50 100 TRP A C 1
ATOM 796 O O . TRP A 1 100 ? -1.072 13.224 -5.734 1.00 75.50 100 TRP A O 1
ATOM 806 N N . ASP A 1 101 ? -1.904 15.295 -5.667 1.00 69.25 101 ASP A N 1
ATOM 807 C CA . ASP A 1 101 ? -3.276 14.911 -5.967 1.00 69.25 101 ASP A CA 1
ATOM 808 C C . ASP A 1 101 ? -3.464 14.507 -7.434 1.00 69.25 101 ASP A C 1
ATOM 810 O O . ASP A 1 101 ? -2.691 14.873 -8.324 1.00 69.25 101 ASP A O 1
ATOM 814 N N . THR A 1 102 ? -4.520 13.738 -7.692 1.00 67.81 102 THR A N 1
ATOM 815 C CA . THR A 1 102 ? -4.814 13.172 -9.009 1.00 67.81 102 THR A CA 1
ATOM 816 C C . THR A 1 102 ? -5.032 14.252 -10.068 1.00 67.81 102 THR A C 1
ATOM 818 O O . THR A 1 102 ? -4.607 14.070 -11.200 1.00 67.81 102 THR A O 1
ATOM 821 N N . SER A 1 103 ? -5.641 15.393 -9.728 1.00 66.38 103 SER A N 1
ATOM 822 C CA . SER A 1 103 ? -5.827 16.516 -10.662 1.00 66.38 103 SER A CA 1
ATOM 823 C C . SER A 1 103 ? -4.502 17.163 -11.071 1.00 66.38 103 SER A C 1
ATOM 825 O O . SER A 1 103 ? -4.270 17.370 -12.261 1.00 66.38 103 SER A O 1
ATOM 827 N N . THR A 1 104 ? -3.603 17.408 -10.118 1.00 61.53 104 THR A N 1
ATOM 828 C CA . THR A 1 104 ? -2.284 18.009 -10.364 1.00 61.53 104 THR A CA 1
ATOM 829 C C . THR A 1 104 ? -1.340 17.039 -11.075 1.00 61.53 104 THR A C 1
ATOM 831 O O . THR A 1 104 ? -0.548 17.432 -11.932 1.00 61.53 104 THR A O 1
ATOM 834 N N . THR A 1 105 ? -1.430 15.749 -10.752 1.00 68.44 105 THR A N 1
ATOM 835 C CA . THR A 1 105 ? -0.574 14.716 -11.344 1.00 68.44 105 THR A CA 1
ATOM 836 C C . THR A 1 105 ? -1.054 14.280 -12.726 1.00 68.44 105 THR A C 1
ATOM 838 O O . THR A 1 105 ? -0.222 14.098 -13.611 1.00 68.44 105 THR A O 1
ATOM 841 N N . ASN A 1 106 ? -2.363 14.187 -12.982 1.00 73.56 106 ASN A N 1
ATOM 842 C CA . ASN A 1 106 ? -2.894 13.643 -14.238 1.00 73.56 106 ASN A CA 1
ATOM 843 C C . ASN A 1 106 ? -2.498 14.431 -15.488 1.00 73.56 106 ASN A C 1
ATOM 845 O O . ASN A 1 106 ? -2.237 13.803 -16.516 1.00 73.56 106 ASN A O 1
ATOM 849 N N . THR A 1 107 ? -2.442 15.764 -15.438 1.00 74.94 107 THR A N 1
ATOM 850 C CA . THR A 1 107 ? -2.076 16.580 -16.611 1.00 74.94 107 THR A CA 1
ATOM 851 C C . THR A 1 107 ? -0.632 16.305 -17.025 1.00 74.94 107 THR A C 1
ATOM 853 O O . THR A 1 107 ? -0.381 15.864 -18.149 1.00 74.94 107 THR A O 1
ATOM 856 N N . ARG A 1 108 ? 0.314 16.443 -16.086 1.00 78.12 108 ARG A N 1
ATOM 857 C CA . ARG A 1 108 ? 1.742 16.212 -16.346 1.00 78.12 108 ARG A CA 1
ATOM 858 C C . ARG A 1 108 ? 2.057 14.740 -16.605 1.00 78.12 108 ARG A C 1
ATOM 860 O O . ARG A 1 108 ? 2.841 14.426 -17.491 1.00 78.12 108 ARG A O 1
ATOM 867 N N . LEU A 1 109 ? 1.403 13.815 -15.903 1.00 75.56 109 LEU A N 1
ATOM 868 C CA . LEU A 1 109 ? 1.537 12.381 -16.170 1.00 75.56 109 LEU A CA 1
ATOM 869 C C . LEU A 1 109 ? 0.999 11.998 -17.542 1.00 75.56 109 LEU A C 1
ATOM 871 O O . LEU A 1 109 ? 1.539 11.105 -18.185 1.00 75.56 109 LEU A O 1
ATOM 875 N N . SER A 1 110 ? -0.081 12.621 -18.005 1.00 80.50 110 SER A N 1
ATOM 876 C CA . SER A 1 110 ? -0.615 12.331 -19.336 1.00 80.50 110 SER A CA 1
ATOM 877 C C . SER A 1 110 ? 0.324 12.801 -20.438 1.00 80.50 110 SER A C 1
ATOM 879 O O . SER A 1 110 ? 0.439 12.102 -21.442 1.00 80.50 110 SER A O 1
ATOM 881 N N . GLU A 1 111 ? 1.015 13.921 -20.230 1.00 80.62 111 GLU A N 1
ATOM 882 C CA . GLU A 1 111 ? 2.090 14.407 -21.097 1.00 80.62 111 GLU A CA 1
ATOM 883 C C . GLU A 1 111 ? 3.295 13.451 -21.076 1.00 80.62 111 GLU A C 1
ATOM 885 O O . GLU A 1 111 ? 3.669 12.913 -22.116 1.00 80.62 111 GLU A O 1
ATOM 890 N N . LEU A 1 112 ? 3.838 13.141 -19.891 1.00 81.00 112 LEU A N 1
ATOM 891 C CA . LEU A 1 112 ? 4.990 12.241 -19.737 1.00 81.00 112 LEU A CA 1
ATOM 892 C C . LEU A 1 112 ? 4.708 10.831 -20.284 1.00 81.00 112 LEU A C 1
ATOM 894 O O . LEU A 1 112 ? 5.570 10.235 -20.931 1.00 81.00 112 LEU A O 1
ATOM 898 N N . ARG A 1 113 ? 3.495 10.296 -20.077 1.00 78.25 113 ARG A N 1
ATOM 899 C CA . ARG A 1 113 ? 3.092 8.978 -20.594 1.00 78.25 113 ARG A CA 1
ATOM 900 C C . ARG A 1 113 ? 2.993 8.954 -22.112 1.00 78.25 113 ARG A C 1
ATOM 902 O O . ARG A 1 113 ? 3.623 8.098 -22.730 1.00 78.25 113 ARG A O 1
ATOM 909 N N . ARG A 1 114 ? 2.198 9.864 -22.697 1.00 70.31 114 ARG A N 1
ATOM 910 C CA . ARG A 1 114 ? 1.935 9.871 -24.145 1.00 70.31 114 ARG A CA 1
ATOM 911 C C . ARG A 1 114 ? 3.179 10.218 -24.953 1.00 70.31 114 ARG A C 1
ATOM 913 O O . ARG A 1 114 ? 3.401 9.586 -25.977 1.00 70.31 114 ARG A O 1
ATOM 920 N N . ASN A 1 115 ? 3.989 11.165 -24.483 1.00 67.25 115 ASN A N 1
ATOM 921 C CA . ASN A 1 115 ? 5.075 11.714 -25.293 1.00 67.25 115 ASN A CA 1
ATOM 922 C C . ASN A 1 115 ? 6.407 10.978 -25.104 1.00 67.25 115 ASN A C 1
ATOM 924 O O . ASN A 1 115 ? 7.231 10.984 -26.014 1.00 67.25 115 ASN A O 1
ATOM 928 N N . HIS A 1 116 ? 6.634 10.339 -23.950 1.00 77.19 116 HIS A N 1
ATOM 929 C CA . HIS A 1 116 ? 7.965 9.824 -23.614 1.00 77.19 116 HIS A CA 1
ATOM 930 C C . HIS A 1 116 ? 7.946 8.385 -23.108 1.00 77.19 116 HIS A C 1
ATOM 932 O O . HIS A 1 116 ? 8.665 7.539 -23.636 1.00 77.19 116 HIS A O 1
ATOM 938 N N . LEU A 1 117 ? 7.110 8.071 -22.120 1.00 84.06 117 LEU A N 1
ATOM 939 C CA . LEU A 1 117 ? 7.209 6.789 -21.428 1.00 84.06 117 LEU A CA 1
ATOM 940 C C . LEU A 1 117 ? 6.748 5.607 -22.292 1.00 84.06 117 LEU A C 1
ATOM 942 O O . LEU A 1 117 ? 7.453 4.604 -22.368 1.00 84.06 117 LEU A O 1
ATOM 946 N N . PHE A 1 118 ? 5.622 5.726 -23.006 1.00 83.50 118 PHE A N 1
ATOM 947 C CA . PHE A 1 118 ? 5.182 4.658 -23.913 1.00 83.50 118 PHE A CA 1
ATOM 948 C C . PHE A 1 118 ? 6.109 4.489 -25.116 1.00 83.50 118 PHE A C 1
ATOM 950 O O . PHE A 1 118 ? 6.350 3.361 -25.530 1.00 83.50 118 PHE A O 1
ATOM 957 N N . GLY A 1 119 ? 6.676 5.577 -25.643 1.00 82.00 119 GLY A N 1
ATOM 958 C CA . GLY A 1 119 ? 7.676 5.495 -26.710 1.00 82.00 119 GLY A CA 1
ATOM 959 C C . GLY A 1 119 ? 8.914 4.706 -26.273 1.00 82.00 119 GLY A C 1
ATOM 960 O O . GLY A 1 119 ? 9.368 3.822 -26.991 1.00 82.00 119 GLY A O 1
ATOM 961 N N . GLN A 1 120 ? 9.407 4.959 -25.058 1.00 85.75 120 GLN A N 1
ATOM 962 C CA . GLN A 1 120 ? 10.554 4.241 -24.494 1.00 85.75 120 GLN A CA 1
ATOM 963 C C . GLN A 1 120 ? 10.230 2.770 -24.197 1.00 85.75 120 GLN A C 1
ATOM 965 O O . GLN A 1 120 ? 11.022 1.900 -24.542 1.00 85.75 120 GLN A O 1
ATOM 970 N N . LEU A 1 121 ? 9.048 2.469 -23.642 1.00 87.06 121 LEU A N 1
ATOM 971 C CA . LEU A 1 121 ? 8.623 1.083 -23.399 1.00 87.06 121 LEU A CA 1
ATOM 972 C C . LEU A 1 121 ? 8.351 0.294 -24.694 1.00 87.06 121 LEU A C 1
ATOM 974 O O . LEU A 1 121 ? 8.407 -0.935 -24.689 1.00 87.06 121 LEU A O 1
ATOM 978 N N . LYS A 1 122 ? 8.072 0.976 -25.812 1.00 86.25 122 LYS A N 1
ATOM 979 C CA . LYS A 1 122 ? 7.984 0.390 -27.165 1.00 86.25 122 LYS A CA 1
ATOM 980 C C . LYS A 1 122 ? 9.354 0.206 -27.830 1.00 86.25 122 LYS A C 1
ATOM 982 O O . LYS A 1 122 ? 9.459 -0.523 -28.811 1.00 86.25 122 LYS A O 1
ATOM 987 N N . GLY A 1 123 ? 10.394 0.839 -27.292 1.00 84.75 123 GLY A N 1
ATOM 988 C CA . GLY A 1 123 ? 11.757 0.776 -27.805 1.00 84.75 123 GLY A CA 1
ATOM 989 C C . GLY A 1 123 ? 12.487 -0.535 -27.501 1.00 84.75 123 GLY A C 1
ATOM 990 O O . GLY A 1 123 ? 11.919 -1.505 -26.987 1.00 84.75 123 GLY A O 1
ATOM 991 N N . LYS A 1 124 ? 13.780 -0.545 -27.844 1.00 86.12 124 LYS A N 1
ATOM 992 C CA . LYS A 1 124 ? 14.720 -1.626 -27.526 1.00 86.12 124 LYS A CA 1
ATOM 993 C C . LYS A 1 124 ? 15.265 -1.429 -26.112 1.00 86.12 124 LYS A C 1
ATOM 995 O O . LYS A 1 124 ? 15.797 -0.362 -25.805 1.00 86.12 124 LYS A O 1
ATOM 1000 N N . PHE A 1 125 ? 15.185 -2.466 -25.285 1.00 90.38 125 PHE A N 1
ATOM 1001 C CA . PHE A 1 125 ? 15.798 -2.455 -23.963 1.00 90.38 125 PHE A CA 1
ATOM 1002 C C . PHE A 1 125 ? 17.241 -2.971 -24.020 1.00 90.38 125 PHE A C 1
ATOM 1004 O O . PHE A 1 125 ? 17.535 -3.896 -24.789 1.00 90.38 125 PHE A O 1
ATOM 1011 N N . PRO A 1 126 ? 18.159 -2.388 -23.229 1.00 91.62 126 PRO A N 1
ATOM 1012 C CA . PRO A 1 126 ? 19.494 -2.947 -23.067 1.00 91.62 126 PRO A CA 1
ATOM 1013 C C . PRO A 1 126 ? 19.412 -4.319 -22.392 1.00 91.62 126 PRO A C 1
ATOM 1015 O O . PRO A 1 126 ? 18.463 -4.593 -21.659 1.00 91.62 126 PRO A O 1
ATOM 1018 N N . TRP A 1 127 ? 20.411 -5.165 -22.631 1.00 91.81 127 TRP A N 1
ATOM 1019 C CA . TRP A 1 127 ? 20.526 -6.433 -21.918 1.00 91.81 127 TRP A CA 1
ATOM 1020 C C . TRP A 1 127 ? 20.743 -6.159 -20.420 1.00 91.81 127 TRP A C 1
ATOM 1022 O O . TRP A 1 127 ? 21.644 -5.380 -20.092 1.00 91.81 127 TRP A O 1
ATOM 1032 N N . PRO A 1 128 ? 19.931 -6.731 -19.517 1.00 89.88 128 PRO A N 1
ATOM 1033 C CA . PRO A 1 128 ? 20.103 -6.528 -18.089 1.00 89.88 128 PRO A CA 1
ATOM 1034 C C . PRO A 1 128 ? 21.318 -7.335 -17.595 1.00 89.88 128 PRO A C 1
ATOM 1036 O O . PRO A 1 128 ? 21.388 -8.540 -17.840 1.00 89.88 128 PRO A O 1
ATOM 1039 N N . PRO A 1 129 ? 22.298 -6.709 -16.928 1.00 88.56 129 PRO A N 1
ATOM 1040 C CA . PRO A 1 129 ? 23.480 -7.422 -16.461 1.00 88.56 129 PRO A CA 1
ATOM 1041 C C . PRO A 1 129 ? 23.138 -8.366 -15.299 1.00 88.56 129 PRO A C 1
ATOM 1043 O O . PRO A 1 129 ? 22.516 -7.953 -14.321 1.00 88.56 129 PRO A O 1
ATOM 1046 N N . GLU A 1 130 ? 23.589 -9.621 -15.374 1.00 87.75 130 GLU A N 1
ATOM 1047 C CA . GLU A 1 130 ? 23.280 -10.667 -14.380 1.00 87.75 130 GLU A CA 1
ATOM 1048 C C . GLU A 1 130 ? 23.633 -10.247 -12.947 1.00 87.75 130 GLU A C 1
ATOM 1050 O O . GLU A 1 130 ? 22.823 -10.403 -12.036 1.00 87.75 130 GLU A O 1
ATOM 1055 N N . HIS A 1 131 ? 24.785 -9.595 -12.763 1.00 85.75 131 HIS A N 1
ATOM 1056 C CA . HIS A 1 131 ? 25.242 -9.118 -11.455 1.00 85.75 131 HIS A CA 1
ATOM 1057 C C . HIS A 1 131 ? 24.344 -8.038 -10.820 1.00 85.75 131 HIS A C 1
ATOM 1059 O O . HIS A 1 131 ? 24.439 -7.814 -9.615 1.00 85.75 131 HIS A O 1
ATOM 1065 N N . GLU A 1 132 ? 23.475 -7.368 -11.588 1.00 86.94 132 GLU A N 1
ATOM 1066 C CA . GLU A 1 132 ? 22.448 -6.462 -11.048 1.00 86.94 132 GLU A CA 1
ATOM 1067 C C . GLU A 1 132 ? 21.097 -7.166 -10.853 1.00 86.94 132 GLU A C 1
ATOM 1069 O O . GLU A 1 132 ? 20.336 -6.804 -9.950 1.00 86.94 132 GLU A O 1
ATOM 1074 N N . ILE A 1 133 ? 20.797 -8.183 -11.667 1.00 92.19 133 ILE A N 1
ATOM 1075 C CA . ILE A 1 133 ? 19.530 -8.921 -11.610 1.00 92.19 133 ILE A CA 1
ATOM 1076 C C . ILE A 1 133 ? 19.510 -9.939 -10.475 1.00 92.19 133 ILE A C 1
ATOM 1078 O O . ILE A 1 133 ? 18.510 -10.000 -9.767 1.00 92.19 133 ILE A O 1
ATOM 1082 N N . GLU A 1 134 ? 20.581 -10.695 -10.236 1.00 88.12 134 GLU A N 1
ATOM 1083 C CA . GLU A 1 134 ? 20.601 -11.703 -9.167 1.00 88.12 134 GLU A CA 1
ATOM 1084 C C . GLU A 1 134 ? 20.359 -11.117 -7.765 1.00 88.12 134 GLU A C 1
ATOM 1086 O O . GLU A 1 134 ? 19.578 -11.696 -7.001 1.00 88.12 134 GLU A O 1
ATOM 1091 N N . PRO A 1 135 ? 20.984 -9.988 -7.360 1.00 85.12 135 PRO A N 1
ATOM 1092 C CA . PRO A 1 135 ? 20.677 -9.377 -6.070 1.00 85.12 135 PRO A CA 1
ATOM 1093 C C . PRO A 1 135 ? 19.241 -8.853 -6.024 1.00 85.12 135 PRO A C 1
ATOM 1095 O O . PRO A 1 135 ? 18.574 -8.976 -4.999 1.00 85.12 135 PRO A O 1
ATOM 1098 N N . LEU A 1 136 ? 18.744 -8.292 -7.132 1.00 88.38 136 LEU A N 1
ATOM 1099 C CA . LEU A 1 136 ? 17.380 -7.781 -7.204 1.00 88.38 136 LEU A CA 1
ATOM 1100 C C . LEU A 1 136 ? 16.353 -8.915 -7.086 1.00 88.38 136 LEU A C 1
ATOM 1102 O O . LEU A 1 136 ? 15.429 -8.797 -6.290 1.00 88.38 136 LEU A O 1
ATOM 1106 N N . ALA A 1 137 ? 16.546 -10.024 -7.799 1.00 91.50 137 ALA A N 1
ATOM 1107 C CA . ALA A 1 137 ? 15.692 -11.207 -7.735 1.00 91.50 137 ALA A CA 1
ATOM 1108 C C . ALA A 1 137 ? 15.658 -11.809 -6.325 1.00 91.50 137 ALA A C 1
ATOM 1110 O O . ALA A 1 137 ? 14.579 -12.116 -5.823 1.00 91.50 137 ALA A O 1
ATOM 1111 N N . ARG A 1 138 ? 16.808 -11.883 -5.636 1.00 89.50 138 ARG A N 1
ATOM 1112 C CA . ARG A 1 138 ? 16.868 -12.303 -4.224 1.00 89.50 138 ARG A CA 1
ATOM 1113 C C . ARG A 1 138 ? 16.031 -11.405 -3.315 1.00 89.50 138 ARG A C 1
ATOM 1115 O O . ARG A 1 138 ? 15.212 -11.910 -2.555 1.00 89.50 138 ARG A O 1
ATOM 1122 N N . LEU A 1 139 ? 16.170 -10.084 -3.443 1.00 87.88 139 LEU A N 1
ATOM 1123 C CA . LEU A 1 139 ? 15.376 -9.128 -2.662 1.00 87.88 139 LEU A CA 1
ATOM 1124 C C . LEU A 1 139 ? 13.874 -9.234 -2.955 1.00 87.88 139 LEU A C 1
ATOM 1126 O O . LEU A 1 139 ? 13.053 -9.042 -2.060 1.00 87.88 139 LEU A O 1
ATOM 1130 N N . GLU A 1 140 ? 13.495 -9.523 -4.200 1.00 91.38 140 GLU A N 1
ATOM 1131 C CA . GLU A 1 140 ? 12.094 -9.737 -4.566 1.00 91.38 140 GLU A CA 1
ATOM 1132 C C . GLU A 1 140 ? 11.547 -11.066 -4.027 1.00 91.38 140 GLU A C 1
ATOM 1134 O O . GLU A 1 140 ? 10.415 -11.100 -3.544 1.00 91.38 140 GLU A O 1
ATOM 1139 N N . ALA A 1 141 ? 12.347 -12.133 -4.032 1.00 88.81 141 ALA A N 1
ATOM 1140 C CA . ALA A 1 141 ? 11.988 -13.416 -3.434 1.00 88.81 141 ALA A CA 1
ATOM 1141 C C . ALA A 1 141 ? 11.824 -13.311 -1.907 1.00 88.81 141 ALA A C 1
ATOM 1143 O O . ALA A 1 141 ? 10.844 -13.813 -1.357 1.00 88.81 141 ALA A O 1
ATOM 1144 N N . GLU A 1 142 ? 12.725 -12.602 -1.220 1.00 85.44 142 GLU A N 1
ATOM 1145 C CA . GLU A 1 142 ? 12.602 -12.283 0.210 1.00 85.44 142 GLU A CA 1
ATOM 1146 C C . GLU A 1 142 ? 11.335 -11.468 0.494 1.00 85.44 142 GLU A C 1
ATOM 1148 O O . GLU A 1 142 ? 10.564 -11.777 1.402 1.00 85.44 142 GLU A O 1
ATOM 1153 N N . TYR A 1 143 ? 11.064 -10.447 -0.320 1.00 84.81 143 TYR A N 1
ATOM 1154 C CA . TYR A 1 143 ? 9.860 -9.636 -0.175 1.00 84.81 143 TYR A CA 1
ATOM 1155 C C . TYR A 1 143 ? 8.577 -10.452 -0.405 1.00 84.81 143 TYR A C 1
ATOM 1157 O O . TYR A 1 143 ? 7.587 -10.288 0.311 1.00 84.81 143 TYR A O 1
ATOM 1165 N N . ALA A 1 144 ? 8.589 -11.364 -1.379 1.00 82.94 144 ALA A N 1
ATOM 1166 C CA . ALA A 1 144 ? 7.476 -12.260 -1.660 1.00 82.94 144 ALA A CA 1
ATOM 1167 C C . ALA A 1 144 ? 7.281 -13.323 -0.571 1.00 82.94 144 ALA A C 1
ATOM 1169 O O . ALA A 1 144 ? 6.137 -13.628 -0.242 1.00 82.94 144 ALA A O 1
ATOM 1170 N N . SER A 1 145 ? 8.348 -13.865 0.022 1.00 76.75 145 SER A N 1
ATOM 1171 C CA . SER A 1 145 ? 8.236 -14.863 1.094 1.00 76.75 145 SER A CA 1
ATOM 1172 C C . SER A 1 145 ? 7.632 -14.261 2.365 1.00 76.75 145 SER A C 1
ATOM 1174 O O . SER A 1 145 ? 6.747 -14.868 2.968 1.00 76.75 145 SER A O 1
ATOM 1176 N N . LEU A 1 146 ? 7.986 -13.013 2.688 1.00 67.56 146 LEU A N 1
ATOM 1177 C CA . LEU A 1 146 ? 7.346 -12.234 3.753 1.00 67.56 146 LEU A CA 1
ATOM 1178 C C . LEU A 1 146 ? 5.851 -11.981 3.481 1.00 67.56 146 LEU A C 1
ATOM 1180 O O . LEU A 1 146 ? 5.073 -11.827 4.420 1.00 67.56 146 LEU A O 1
ATOM 1184 N N . ARG A 1 147 ? 5.439 -11.963 2.206 1.00 64.69 147 ARG A N 1
ATOM 1185 C CA . ARG A 1 147 ? 4.046 -11.762 1.774 1.00 64.69 147 ARG A CA 1
ATOM 1186 C C . ARG A 1 147 ? 3.235 -13.059 1.681 1.00 64.69 147 ARG A C 1
ATOM 1188 O O . ARG A 1 147 ? 2.033 -13.031 1.906 1.00 64.69 147 ARG A O 1
ATOM 1195 N N . ASN A 1 148 ? 3.868 -14.168 1.300 1.00 47.78 148 ASN A N 1
ATOM 1196 C CA . ASN A 1 148 ? 3.217 -15.458 1.044 1.00 47.78 148 ASN A CA 1
ATOM 1197 C C . ASN A 1 148 ? 3.274 -16.409 2.255 1.00 47.78 148 ASN A C 1
ATOM 1199 O O . ASN A 1 148 ? 2.516 -17.374 2.299 1.00 47.78 148 ASN A O 1
ATOM 1203 N N . GLY A 1 149 ? 4.109 -16.130 3.264 1.00 37.72 149 GLY A N 1
ATOM 1204 C CA . GLY A 1 149 ? 4.129 -16.844 4.551 1.00 37.72 149 GLY A CA 1
ATOM 1205 C C . GLY A 1 149 ? 2.871 -16.648 5.415 1.00 37.72 149 GLY A C 1
ATOM 1206 O O . GLY A 1 149 ? 2.796 -17.165 6.525 1.00 37.72 149 GLY A O 1
ATOM 1207 N N . THR A 1 150 ? 1.871 -15.920 4.915 1.00 35.22 150 THR A N 1
ATOM 1208 C CA . THR A 1 150 ? 0.606 -15.577 5.576 1.00 35.22 150 THR A CA 1
ATOM 1209 C C . THR A 1 150 ? -0.592 -16.076 4.754 1.00 35.22 150 THR A C 1
ATOM 1211 O O . THR A 1 150 ? -1.477 -15.323 4.361 1.00 35.22 150 THR A O 1
ATOM 1214 N N . GLY A 1 151 ? -0.641 -17.386 4.490 1.00 27.98 151 GLY A N 1
ATOM 1215 C CA . GLY A 1 151 ? -1.752 -18.083 3.820 1.00 27.98 151 GLY A CA 1
ATOM 1216 C C . GLY A 1 151 ? -3.010 -18.303 4.678 1.00 27.98 151 GLY A C 1
ATOM 1217 O O . GLY A 1 151 ? -3.666 -19.331 4.555 1.00 27.98 151 GLY A O 1
ATOM 1218 N N . GLY A 1 152 ? -3.355 -17.364 5.555 1.00 24.30 152 GLY A N 1
ATOM 1219 C CA . GLY A 1 152 ? -4.609 -17.355 6.310 1.00 24.30 152 GLY A CA 1
ATOM 1220 C C . GLY A 1 152 ? -5.255 -15.988 6.154 1.00 24.30 152 GLY A C 1
ATOM 1221 O O . GLY A 1 152 ? -4.536 -14.997 6.076 1.00 24.30 152 GLY A O 1
ATOM 1222 N N . HIS A 1 153 ? -6.587 -15.931 6.066 1.00 27.38 153 HIS A N 1
ATOM 1223 C CA . HIS A 1 153 ? -7.364 -14.688 6.080 1.00 27.38 153 HIS A CA 1
ATOM 1224 C C . HIS A 1 153 ? -6.707 -13.613 6.961 1.00 27.38 153 HIS A C 1
ATOM 1226 O O . HIS A 1 153 ? -6.741 -13.706 8.187 1.00 27.38 153 HIS A O 1
ATOM 1232 N N . GLN A 1 154 ? -6.099 -12.597 6.342 1.00 29.31 154 GLN A N 1
ATOM 1233 C CA . GLN A 1 154 ? -5.570 -11.462 7.080 1.00 29.31 154 GLN A CA 1
ATOM 1234 C C . GLN A 1 154 ? -6.681 -10.441 7.290 1.00 29.31 154 GLN A C 1
ATOM 1236 O O . GLN A 1 154 ? -6.916 -9.541 6.487 1.00 29.31 154 GLN A O 1
ATOM 1241 N N . THR A 1 155 ? -7.320 -10.565 8.446 1.00 27.41 155 THR A N 1
ATOM 1242 C CA . THR A 1 155 ? -7.542 -9.407 9.306 1.00 27.41 155 THR A CA 1
ATOM 1243 C C . THR A 1 155 ? -6.195 -8.692 9.455 1.00 27.41 155 THR A C 1
ATOM 1245 O O . THR A 1 155 ? -5.211 -9.319 9.849 1.00 27.41 155 THR A O 1
ATOM 1248 N N . TYR A 1 156 ? -6.116 -7.411 9.089 1.00 25.56 156 TYR A N 1
ATOM 1249 C CA . TYR A 1 156 ? -4.919 -6.597 9.300 1.00 25.56 156 TYR A CA 1
ATOM 1250 C C . TYR A 1 156 ? -4.606 -6.537 10.806 1.00 25.56 156 TYR A C 1
ATOM 1252 O O . TYR A 1 156 ? -5.164 -5.712 11.525 1.00 25.56 156 TYR A O 1
ATOM 1260 N N . LEU A 1 157 ? -3.713 -7.398 11.297 1.00 27.28 157 LEU A N 1
ATOM 1261 C CA . LEU A 1 157 ? -3.077 -7.217 12.599 1.00 27.28 157 LEU A CA 1
ATOM 1262 C C . LEU A 1 157 ? -1.979 -6.171 12.414 1.00 27.28 157 LEU A C 1
ATOM 1264 O O . LEU A 1 157 ? -0.839 -6.477 12.063 1.00 27.28 157 LEU A O 1
ATOM 1268 N N . LEU A 1 158 ? -2.354 -4.904 12.594 1.00 28.23 158 LEU A N 1
ATOM 1269 C CA . LEU A 1 158 ? -1.389 -3.849 12.879 1.00 28.23 158 LEU A CA 1
ATOM 1270 C C . LEU A 1 158 ? -0.538 -4.326 14.067 1.00 28.23 158 LEU A C 1
ATOM 1272 O O . LEU A 1 158 ? -1.122 -4.775 15.054 1.00 28.23 158 LEU A O 1
ATOM 1276 N N . PRO A 1 159 ? 0.808 -4.255 14.002 1.00 29.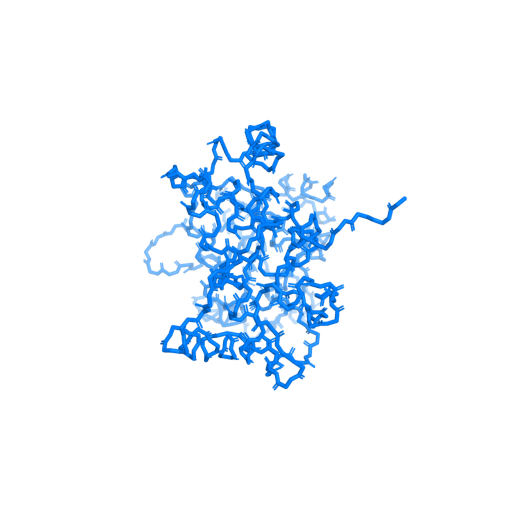94 159 PRO A N 1
ATOM 1277 C CA . PRO A 1 159 ? 1.639 -4.529 15.167 1.00 29.94 159 PRO A CA 1
ATOM 1278 C C . PRO A 1 159 ? 1.069 -3.746 16.350 1.00 29.94 159 PRO A C 1
ATOM 1280 O O . PRO A 1 159 ? 0.750 -2.568 16.176 1.00 29.94 159 PRO A O 1
ATOM 1283 N N . GLU A 1 160 ? 0.945 -4.355 17.529 1.00 38.78 160 GLU A N 1
ATOM 1284 C CA . GLU A 1 160 ? 0.336 -3.740 18.728 1.00 38.78 160 GLU A CA 1
ATOM 1285 C C . GLU A 1 160 ? 0.949 -2.353 19.057 1.00 38.78 160 GLU A C 1
ATOM 1287 O O . GLU A 1 160 ? 0.309 -1.488 19.652 1.00 38.78 160 GLU A O 1
ATOM 1292 N N . SER A 1 161 ? 2.160 -2.071 18.551 1.00 38.28 161 SER A N 1
ATOM 1293 C CA . SER A 1 161 ? 2.870 -0.788 18.651 1.00 38.28 161 SER A CA 1
ATOM 1294 C C . SER A 1 161 ? 2.657 0.224 17.501 1.00 38.28 161 SER A C 1
ATOM 1296 O O . SER A 1 161 ? 3.043 1.386 17.636 1.00 38.28 161 SER A O 1
ATOM 1298 N N . ALA A 1 162 ? 2.068 -0.157 16.363 1.00 36.28 162 ALA A N 1
ATOM 1299 C CA . ALA A 1 162 ? 1.870 0.709 15.192 1.00 36.28 162 ALA A CA 1
ATOM 1300 C C . ALA A 1 162 ? 0.626 1.606 15.315 1.00 36.28 162 ALA A C 1
ATOM 1302 O O . ALA A 1 162 ? 0.651 2.758 14.880 1.00 36.28 162 ALA A O 1
ATOM 1303 N N . PHE A 1 163 ? -0.429 1.130 15.983 1.00 40.69 163 PHE A N 1
ATOM 1304 C CA . PHE A 1 163 ? -1.596 1.950 16.329 1.00 40.69 163 PHE A CA 1
ATOM 1305 C C . PHE A 1 163 ? -1.247 3.044 17.343 1.00 40.69 163 PHE A C 1
ATOM 1307 O O . PHE A 1 163 ? -1.627 4.199 17.157 1.00 40.69 163 PHE A O 1
ATOM 1314 N N . GLY A 1 164 ? -0.447 2.714 18.363 1.00 42.56 164 GLY A N 1
ATOM 1315 C CA . GLY A 1 164 ? 0.100 3.705 19.294 1.00 42.56 164 GLY A CA 1
ATOM 1316 C C . GLY A 1 164 ? 0.919 4.785 18.578 1.00 42.56 164 GLY A C 1
ATOM 1317 O O . GLY A 1 164 ? 0.794 5.965 18.896 1.00 42.56 164 GLY A O 1
ATOM 1318 N N . LYS A 1 165 ? 1.680 4.413 17.537 1.00 41.50 165 LYS A N 1
ATOM 1319 C CA . LYS A 1 165 ? 2.445 5.353 16.695 1.00 41.50 165 LYS A CA 1
ATOM 1320 C C . LYS A 1 165 ? 1.563 6.209 15.774 1.00 41.50 165 LYS A C 1
ATOM 1322 O O . LYS A 1 165 ? 1.858 7.389 15.603 1.00 41.50 165 LYS A O 1
ATOM 1327 N N . LEU A 1 166 ? 0.470 5.666 15.230 1.00 43.78 166 LEU A N 1
ATOM 1328 C CA . LEU A 1 166 ? -0.538 6.428 14.469 1.00 43.78 166 LEU A CA 1
ATOM 1329 C C . LEU A 1 166 ? -1.256 7.463 15.347 1.00 43.78 166 LEU A C 1
ATOM 1331 O O . LEU A 1 166 ? -1.506 8.583 14.908 1.00 43.78 166 LEU A O 1
ATOM 1335 N N . ILE A 1 167 ? -1.537 7.106 16.602 1.00 44.28 167 ILE A N 1
ATOM 1336 C CA . ILE A 1 167 ? -2.119 8.000 17.609 1.00 44.28 167 ILE A CA 1
ATOM 1337 C C . ILE A 1 167 ? -1.110 9.072 18.060 1.00 44.28 167 ILE A C 1
ATOM 1339 O O . ILE A 1 167 ? -1.494 10.231 18.226 1.00 44.28 167 ILE A O 1
ATOM 1343 N N . ALA A 1 168 ? 0.172 8.713 18.200 1.00 43.16 168 ALA A N 1
ATOM 1344 C CA . ALA A 1 168 ? 1.257 9.629 18.561 1.00 43.16 168 ALA A CA 1
ATOM 1345 C C . ALA A 1 168 ? 1.658 10.596 17.424 1.00 43.16 168 ALA A C 1
ATOM 1347 O O . ALA A 1 168 ? 2.123 11.701 17.692 1.00 43.16 168 ALA A O 1
ATOM 1348 N N . GLY A 1 169 ? 1.427 10.243 16.153 1.00 44.22 169 GLY A N 1
ATOM 1349 C CA . GLY A 1 169 ? 1.750 11.052 14.961 1.00 44.22 169 GLY A CA 1
ATOM 1350 C C . GLY A 1 169 ? 0.867 12.292 14.722 1.00 44.22 169 GLY A C 1
ATOM 1351 O O . GLY A 1 169 ? 0.801 12.810 13.606 1.00 44.22 169 GLY A O 1
ATOM 1352 N N . ARG A 1 170 ? 0.177 12.786 15.757 1.00 43.84 170 ARG A N 1
ATOM 1353 C CA . ARG A 1 170 ? -0.948 13.740 15.703 1.00 43.84 170 ARG A CA 1
ATOM 1354 C C . ARG A 1 170 ? -0.604 15.174 15.274 1.00 43.84 170 ARG A C 1
ATOM 1356 O O . ARG A 1 170 ? -1.504 15.999 15.149 1.00 43.84 170 ARG A O 1
ATOM 1363 N N . ASN A 1 171 ? 0.651 15.484 14.970 1.00 40.44 171 ASN A N 1
ATOM 1364 C CA . ASN A 1 171 ? 1.011 16.830 14.517 1.00 40.44 171 ASN A CA 1
ATOM 1365 C C . ASN A 1 171 ? 0.819 17.059 13.002 1.00 40.44 171 ASN A C 1
ATOM 1367 O O . ASN A 1 171 ? 1.060 18.173 12.549 1.00 40.44 171 ASN A O 1
ATOM 1371 N N . GLY A 1 172 ? 0.367 16.063 12.217 1.00 40.41 172 GLY A N 1
ATOM 1372 C CA . GLY A 1 172 ? 0.276 16.203 10.749 1.00 40.41 172 GLY A CA 1
ATOM 1373 C C . GLY A 1 172 ? -1.006 15.733 10.043 1.00 40.41 172 GLY A C 1
ATOM 1374 O O . GLY A 1 172 ? -1.352 16.303 9.011 1.00 40.41 172 GLY A O 1
ATOM 1375 N N . ALA A 1 173 ? -1.732 14.732 10.556 1.00 38.75 173 ALA A N 1
ATOM 1376 C CA . ALA A 1 173 ? -2.878 14.126 9.862 1.00 38.75 173 ALA A CA 1
ATOM 1377 C C . ALA A 1 173 ? -4.168 14.247 10.691 1.00 38.75 173 ALA A C 1
ATOM 1379 O O . ALA A 1 173 ? -4.201 13.928 11.878 1.00 38.75 173 ALA A O 1
ATOM 1380 N N . GLY A 1 174 ? -5.233 14.765 10.075 1.00 48.69 174 GLY A N 1
ATOM 1381 C CA . GLY A 1 174 ? -6.490 15.096 10.749 1.00 48.69 174 GLY A CA 1
ATOM 1382 C C . GLY A 1 174 ? -7.218 13.895 11.373 1.00 48.69 174 GLY A C 1
ATOM 1383 O O . GLY A 1 174 ? -7.107 12.766 10.904 1.00 48.69 174 GLY A O 1
ATOM 1384 N N . ARG A 1 175 ? -8.041 14.180 12.398 1.00 53.34 175 ARG A N 1
ATOM 1385 C CA . ARG A 1 175 ? -8.879 13.236 13.182 1.00 53.34 175 ARG A CA 1
ATOM 1386 C C . ARG A 1 175 ? -9.581 12.129 12.364 1.00 53.34 175 ARG A C 1
ATOM 1388 O O . ARG A 1 175 ? -9.712 11.015 12.851 1.00 53.34 175 ARG A O 1
ATOM 1395 N N . GLY A 1 176 ? -9.978 12.407 11.120 1.00 52.72 176 GLY A N 1
ATOM 1396 C CA . GLY A 1 176 ? -10.821 11.514 10.315 1.00 52.72 176 GLY A CA 1
ATOM 1397 C C . GLY A 1 176 ? -10.202 10.174 9.892 1.00 52.72 176 GLY A C 1
ATOM 1398 O O . GLY A 1 176 ? -10.949 9.224 9.678 1.00 52.72 176 GLY A O 1
ATOM 1399 N N . GLU A 1 177 ? -8.875 10.060 9.777 1.00 51.91 177 GLU A N 1
ATOM 1400 C CA . GLU A 1 177 ? -8.239 8.777 9.417 1.00 51.91 177 GLU A CA 1
ATOM 1401 C C . GLU A 1 177 ? -8.185 7.809 10.605 1.00 51.91 177 GLU A C 1
ATOM 1403 O O . GLU A 1 177 ? -8.355 6.602 10.434 1.00 51.91 177 GLU A O 1
ATOM 1408 N N . VAL A 1 178 ? -8.009 8.348 11.814 1.00 56.47 178 VAL A N 1
ATOM 1409 C CA . VAL A 1 178 ? -8.028 7.572 13.058 1.00 56.47 178 VAL A CA 1
ATOM 1410 C C . VAL A 1 178 ? -9.448 7.122 13.379 1.00 56.47 178 VAL A C 1
ATOM 1412 O O . VAL A 1 178 ? -9.652 5.960 13.711 1.00 56.47 178 VAL A O 1
ATOM 1415 N N . ASP A 1 179 ? -10.433 8.001 13.172 1.00 63.41 179 ASP A N 1
ATOM 1416 C CA . ASP A 1 179 ? -11.850 7.668 13.324 1.00 63.41 179 ASP A CA 1
ATOM 1417 C C . ASP A 1 179 ? -12.246 6.470 12.439 1.00 63.41 179 ASP A C 1
ATOM 1419 O O . ASP A 1 179 ? -12.938 5.561 12.891 1.00 63.41 179 ASP A O 1
ATOM 1423 N N . HIS A 1 180 ? -11.782 6.433 11.183 1.00 57.41 180 HIS A N 1
ATOM 1424 C CA . HIS A 1 180 ? -12.114 5.344 10.263 1.00 57.41 180 HIS A CA 1
ATOM 1425 C C . HIS A 1 180 ? -11.363 4.045 10.585 1.00 57.41 180 HIS A C 1
ATOM 1427 O O . HIS A 1 180 ? -11.979 2.981 10.629 1.00 57.41 180 HIS A O 1
ATOM 1433 N N . ALA A 1 181 ? -10.056 4.113 10.859 1.00 59.91 181 ALA A N 1
ATOM 1434 C CA . ALA A 1 181 ? -9.259 2.929 11.180 1.00 59.91 181 ALA A CA 1
ATOM 1435 C C . ALA A 1 181 ? -9.700 2.269 12.499 1.00 59.91 181 ALA A C 1
ATOM 1437 O O . ALA A 1 181 ? -9.805 1.045 12.579 1.00 59.91 181 ALA A O 1
ATOM 1438 N N . LEU A 1 182 ? -10.008 3.078 13.516 1.00 66.75 182 LEU A N 1
ATOM 1439 C CA . LEU A 1 182 ? -10.359 2.599 14.849 1.00 66.75 182 LEU A CA 1
ATOM 1440 C C . LEU A 1 182 ? -11.803 2.082 14.933 1.00 66.75 182 LEU A C 1
ATOM 1442 O O . LEU A 1 182 ? -12.056 1.073 15.584 1.00 66.75 182 LEU A O 1
ATOM 1446 N N . LEU A 1 183 ? -12.753 2.738 14.255 1.00 65.75 183 LEU A N 1
ATOM 1447 C CA . LEU A 1 183 ? -14.176 2.397 14.364 1.00 65.75 183 LEU A CA 1
ATOM 1448 C C . LEU A 1 183 ? -14.675 1.443 13.277 1.00 65.75 183 LEU A C 1
ATOM 1450 O O . LEU A 1 183 ? -15.707 0.814 13.481 1.00 65.75 183 LEU A O 1
ATOM 1454 N N . ALA A 1 184 ? -13.993 1.311 12.135 1.00 63.62 184 ALA A N 1
ATOM 1455 C CA . ALA A 1 184 ? -14.449 0.417 11.065 1.00 63.62 184 ALA A CA 1
ATOM 1456 C C . ALA A 1 184 ? -13.679 -0.909 10.987 1.00 63.62 184 ALA A C 1
ATOM 1458 O O . ALA A 1 184 ? -14.243 -1.884 10.498 1.00 63.62 184 ALA A O 1
ATOM 1459 N N . GLN A 1 185 ? -12.417 -0.960 11.433 1.00 65.81 185 GLN A N 1
ATOM 1460 C CA . GLN A 1 185 ? -11.530 -2.094 11.122 1.00 65.81 185 GLN A CA 1
ATOM 1461 C C . GLN A 1 185 ? -10.806 -2.710 12.325 1.00 65.81 185 GLN A C 1
ATOM 1463 O O . GLN A 1 185 ? -10.335 -3.839 12.215 1.00 65.81 185 GLN A O 1
ATOM 1468 N N . ALA A 1 186 ? -10.720 -2.017 13.464 1.00 76.25 186 ALA A N 1
ATOM 1469 C CA . ALA A 1 186 ? -10.001 -2.523 14.631 1.00 76.25 186 ALA A CA 1
ATOM 1470 C C . ALA A 1 186 ? -10.896 -3.366 15.553 1.00 76.25 186 ALA A C 1
ATOM 1472 O O . ALA A 1 186 ? -12.042 -3.001 15.832 1.00 76.25 186 ALA A O 1
ATOM 1473 N N . THR A 1 187 ? -10.344 -4.459 16.078 1.00 87.50 187 THR A N 1
ATOM 1474 C CA . THR A 1 187 ? -10.840 -5.079 17.312 1.00 87.50 187 THR A CA 1
ATOM 1475 C C . THR A 1 187 ? -10.341 -4.248 18.486 1.00 87.50 187 THR A C 1
ATOM 1477 O O . THR A 1 187 ? -9.164 -3.899 18.551 1.00 87.50 187 THR A O 1
ATOM 1480 N N . LEU A 1 188 ? -11.247 -3.894 19.389 1.00 88.88 188 LEU A N 1
ATOM 1481 C CA . LEU A 1 188 ? -10.959 -3.090 20.564 1.00 88.88 188 LEU A CA 1
ATOM 1482 C C . LEU A 1 188 ? -11.192 -3.926 21.814 1.00 88.88 188 LEU A C 1
ATOM 1484 O O . LEU A 1 188 ? -12.212 -4.605 21.934 1.00 88.88 188 LEU A O 1
ATOM 1488 N N . HIS A 1 189 ? -10.252 -3.835 22.745 1.00 91.69 189 HIS A N 1
ATOM 1489 C CA . HIS A 1 189 ? -10.261 -4.549 24.012 1.00 91.69 189 HIS A CA 1
ATOM 1490 C C . HIS A 1 189 ? -10.763 -3.629 25.123 1.00 91.69 189 HIS A C 1
ATOM 1492 O O . HIS A 1 189 ? -10.376 -2.467 25.188 1.00 91.69 189 HIS A O 1
ATOM 1498 N N . PHE A 1 190 ? -11.624 -4.127 25.999 1.00 89.12 190 PHE A N 1
ATOM 1499 C CA . PHE A 1 190 ? -12.206 -3.382 27.117 1.00 89.12 190 PHE A CA 1
ATOM 1500 C C . PHE A 1 190 ? -12.570 -4.343 28.249 1.00 89.12 190 PHE A C 1
ATOM 1502 O O . PHE A 1 190 ? -12.409 -5.553 28.114 1.00 89.12 190 PHE A O 1
ATOM 1509 N N . ALA A 1 191 ? -13.046 -3.825 29.377 1.00 85.69 191 ALA A N 1
ATOM 1510 C CA . ALA A 1 191 ? -13.519 -4.658 30.476 1.00 85.69 191 ALA A CA 1
ATOM 1511 C C . ALA A 1 191 ? -15.049 -4.652 30.564 1.00 85.69 191 ALA A C 1
ATOM 1513 O O . ALA A 1 191 ? -15.707 -3.629 30.346 1.00 85.69 191 ALA A O 1
ATOM 1514 N N . VAL A 1 192 ? -15.607 -5.806 30.920 1.00 82.81 192 VAL A N 1
ATOM 1515 C CA . VAL A 1 192 ? -17.003 -5.955 31.333 1.00 82.81 192 VAL A CA 1
ATOM 1516 C C . VAL A 1 192 ? -17.060 -6.460 32.767 1.00 82.81 192 VAL A C 1
ATOM 1518 O O . VAL A 1 192 ? -16.261 -7.292 33.177 1.00 82.81 192 VAL A O 1
ATOM 1521 N N . SER A 1 193 ? -18.017 -5.978 33.546 1.00 76.06 193 SER A N 1
ATOM 1522 C CA . SER A 1 193 ? -18.276 -6.503 34.888 1.00 76.06 193 SER A CA 1
ATOM 1523 C C . SER A 1 193 ? -18.762 -7.957 34.828 1.00 76.06 193 SER A C 1
ATOM 1525 O O . SER A 1 193 ? -19.287 -8.408 33.809 1.00 76.06 193 SER A O 1
ATOM 1527 N N . ALA A 1 194 ? -18.736 -8.662 35.961 1.00 68.75 194 ALA A N 1
ATOM 1528 C CA . ALA A 1 194 ? -19.296 -10.014 36.096 1.00 68.75 194 ALA A CA 1
ATOM 1529 C C . ALA A 1 194 ? -20.784 -10.147 35.694 1.00 68.75 194 ALA A C 1
ATOM 1531 O O . ALA A 1 194 ? -21.270 -11.253 35.477 1.00 68.75 194 ALA A O 1
ATOM 1532 N N . ARG A 1 195 ? -21.524 -9.032 35.594 1.00 66.50 195 ARG A N 1
ATOM 1533 C CA . ARG A 1 195 ? -22.923 -8.993 35.125 1.00 66.50 195 ARG A CA 1
ATOM 1534 C C . ARG A 1 195 ? -23.056 -8.700 33.624 1.00 66.50 195 ARG A C 1
ATOM 1536 O O . ARG A 1 195 ? -24.169 -8.532 33.143 1.00 66.50 195 ARG A O 1
ATOM 1543 N N . GLY A 1 196 ? -21.942 -8.595 32.901 1.00 66.12 196 GLY A N 1
ATOM 1544 C CA . GLY A 1 196 ? -21.904 -8.279 31.473 1.00 66.12 196 GLY A CA 1
ATOM 1545 C C . GLY A 1 196 ? -22.043 -6.791 31.135 1.00 66.12 196 GLY A C 1
ATOM 1546 O O . GLY A 1 196 ? -22.146 -6.452 29.960 1.00 66.12 196 GLY A O 1
ATOM 1547 N N . ASN A 1 197 ? -22.042 -5.891 32.127 1.00 74.44 197 ASN A N 1
ATOM 1548 C CA . ASN A 1 197 ? -22.090 -4.444 31.873 1.00 74.44 197 ASN A CA 1
ATOM 1549 C C . ASN A 1 197 ? -20.712 -3.904 31.487 1.00 74.44 197 ASN A C 1
ATOM 1551 O O . ASN A 1 197 ? -19.714 -4.359 32.044 1.00 74.44 197 ASN A O 1
ATOM 1555 N N . LEU A 1 198 ? -20.669 -2.894 30.615 1.00 78.81 198 LEU A N 1
ATOM 1556 C CA . LEU A 1 198 ? -19.443 -2.167 30.278 1.00 78.81 198 LEU A CA 1
ATOM 1557 C C . LEU A 1 198 ? -18.825 -1.523 31.525 1.00 78.81 198 LEU A C 1
ATOM 1559 O O . LEU A 1 198 ? -19.536 -0.898 32.311 1.00 78.81 198 LEU A O 1
ATOM 1563 N N . VAL A 1 199 ? -17.508 -1.649 31.682 1.00 78.31 199 VAL A N 1
ATOM 1564 C CA . VAL A 1 199 ? -16.759 -0.947 32.730 1.00 78.31 199 VAL A CA 1
ATOM 1565 C C . VAL A 1 199 ? -16.334 0.412 32.190 1.00 78.31 199 VAL A C 1
ATOM 1567 O O . VAL A 1 199 ? -15.499 0.505 31.291 1.00 78.31 199 VAL A O 1
ATOM 1570 N N . THR A 1 200 ? -16.929 1.473 32.724 1.00 81.75 200 THR A N 1
ATOM 1571 C CA . THR A 1 200 ? -16.644 2.861 32.353 1.00 81.75 200 THR A CA 1
ATOM 1572 C C . THR A 1 200 ? -15.808 3.556 33.423 1.00 81.75 200 THR A C 1
ATOM 1574 O O . THR A 1 200 ? -15.684 3.104 34.561 1.00 81.75 200 THR A O 1
ATOM 1577 N N . THR A 1 201 ? -15.216 4.686 33.051 1.00 77.75 201 THR A N 1
ATOM 1578 C CA . THR A 1 201 ? -14.541 5.601 33.972 1.00 77.75 201 THR A CA 1
ATOM 1579 C C . THR A 1 201 ? -15.098 6.997 33.816 1.00 77.75 201 THR A C 1
ATOM 1581 O O . THR A 1 201 ? -15.410 7.424 32.707 1.00 77.75 201 THR A O 1
ATOM 1584 N N . THR A 1 202 ? -15.190 7.727 34.921 1.00 74.50 202 THR A N 1
ATOM 1585 C CA . THR A 1 202 ? -15.700 9.097 34.922 1.00 74.50 202 THR A CA 1
ATOM 1586 C C . THR A 1 202 ? -14.576 10.058 35.260 1.00 74.50 202 THR A C 1
ATOM 1588 O O . THR A 1 202 ? -13.901 9.893 36.274 1.00 74.50 202 THR A O 1
ATOM 1591 N N . THR A 1 203 ? -14.377 11.073 34.422 1.00 65.94 203 THR A N 1
ATOM 1592 C CA . THR A 1 203 ? -13.411 12.152 34.661 1.00 65.94 203 THR A CA 1
ATOM 1593 C C . THR A 1 203 ? -14.121 13.502 34.701 1.00 65.94 203 THR A C 1
ATOM 1595 O O . THR A 1 203 ? -15.190 13.665 34.111 1.00 65.94 203 THR A O 1
ATOM 1598 N N . ALA A 1 204 ? -13.535 14.479 35.399 1.00 64.31 204 ALA A N 1
ATOM 1599 C CA . ALA A 1 204 ? -14.104 15.824 35.494 1.00 64.31 204 ALA A CA 1
ATOM 1600 C C . ALA A 1 204 ? -14.173 16.526 34.124 1.00 64.31 204 ALA A C 1
ATOM 1602 O O . ALA A 1 204 ? -15.148 17.214 33.838 1.00 64.31 204 ALA A O 1
ATOM 1603 N N . ASP A 1 205 ? -13.174 16.294 33.266 1.00 62.25 205 ASP A N 1
ATOM 1604 C CA . ASP A 1 205 ? -13.027 17.002 31.990 1.00 62.25 205 ASP A CA 1
ATOM 1605 C C . ASP A 1 205 ? -13.801 16.354 30.830 1.00 62.25 205 ASP A C 1
ATOM 1607 O O . ASP A 1 205 ? -14.160 17.035 29.869 1.00 62.25 205 ASP A O 1
ATOM 1611 N N . PHE A 1 206 ? -14.069 15.043 30.897 1.00 64.75 206 PHE A N 1
ATOM 1612 C CA . PHE A 1 206 ? -14.654 14.286 29.780 1.00 64.75 206 PHE A CA 1
ATOM 1613 C C . PHE A 1 206 ? -15.903 13.476 30.150 1.00 64.75 206 PHE A C 1
ATOM 1615 O O . PHE A 1 206 ? -16.441 12.778 29.291 1.00 64.75 206 PHE A O 1
ATOM 1622 N N . GLY A 1 207 ? -16.377 13.553 31.395 1.00 76.19 207 GLY A N 1
ATOM 1623 C CA . GLY A 1 207 ? -17.542 12.802 31.861 1.00 76.19 207 GLY A CA 1
ATOM 1624 C C . GLY A 1 207 ? -17.304 11.290 31.888 1.00 76.19 207 GLY A C 1
ATOM 1625 O O . GLY A 1 207 ? -16.175 10.826 32.071 1.00 76.19 207 GLY A O 1
ATOM 1626 N N . GLU A 1 208 ? -18.377 10.516 31.731 1.00 78.88 208 GLU A N 1
ATOM 1627 C CA . GLU A 1 208 ? -18.323 9.053 31.684 1.00 78.88 208 GLU A CA 1
ATOM 1628 C C . GLU A 1 208 ? -17.817 8.567 30.320 1.00 78.88 208 GLU A C 1
ATOM 1630 O O . GLU A 1 208 ? -18.350 8.936 29.274 1.00 78.88 208 GLU A O 1
ATOM 1635 N N . ASN A 1 209 ? -16.785 7.725 30.325 1.00 81.50 209 ASN A N 1
ATOM 1636 C CA . ASN A 1 209 ? -16.121 7.211 29.134 1.00 81.50 209 ASN A CA 1
ATOM 1637 C C . ASN A 1 209 ? -15.842 5.716 29.263 1.00 81.50 209 ASN A C 1
ATOM 1639 O O . ASN A 1 209 ? -15.432 5.250 30.325 1.00 81.50 209 ASN A O 1
ATOM 1643 N N . LEU A 1 210 ? -15.982 4.982 28.163 1.00 85.69 210 LEU A N 1
ATOM 1644 C CA . LEU A 1 210 ? -15.504 3.609 28.043 1.00 85.69 210 LEU A CA 1
ATOM 1645 C C . LEU A 1 210 ? -14.005 3.608 27.694 1.00 85.69 210 LEU A C 1
ATOM 1647 O O . LEU A 1 210 ? -13.651 4.079 26.606 1.00 85.69 210 LEU A O 1
ATOM 1651 N N . PRO A 1 211 ? -13.127 3.070 28.561 1.00 87.00 211 PRO A N 1
ATOM 1652 C CA . PRO A 1 211 ? -11.744 2.803 28.206 1.00 87.00 211 PRO A CA 1
ATOM 1653 C C . PRO A 1 211 ? -11.668 1.614 27.257 1.00 87.00 211 PRO A C 1
ATOM 1655 O O . PRO A 1 211 ? -12.137 0.520 27.572 1.00 87.00 211 PRO A O 1
ATOM 1658 N N . VAL A 1 212 ? -11.049 1.832 26.105 1.00 88.75 212 VAL A N 1
ATOM 1659 C CA . VAL A 1 212 ? -10.756 0.788 25.129 1.00 88.75 212 VAL A CA 1
ATOM 1660 C C . VAL A 1 212 ? -9.279 0.791 24.771 1.00 88.75 212 VAL A C 1
ATOM 1662 O O . VAL A 1 212 ? -8.591 1.813 24.844 1.00 88.75 212 VAL A O 1
ATOM 1665 N N . PHE A 1 213 ? -8.798 -0.364 24.342 1.00 87.31 213 PHE A N 1
ATOM 1666 C CA . PHE A 1 213 ? -7.399 -0.600 24.048 1.00 87.31 213 PHE A CA 1
ATOM 1667 C C . PHE A 1 213 ? -7.260 -1.256 22.686 1.00 87.31 213 PHE A C 1
ATOM 1669 O O . PHE A 1 213 ? -8.067 -2.099 22.301 1.00 87.31 213 PHE A O 1
ATOM 1676 N N . THR A 1 214 ? -6.230 -0.860 21.945 1.00 83.69 214 THR A N 1
ATOM 1677 C CA . THR A 1 214 ? -5.925 -1.454 20.633 1.00 83.69 214 THR A CA 1
ATOM 1678 C C . THR A 1 214 ? -5.260 -2.825 20.745 1.00 83.69 214 THR A C 1
ATOM 1680 O O . THR A 1 214 ? -5.031 -3.466 19.729 1.00 83.69 214 THR A O 1
ATOM 1683 N N . ASP A 1 215 ? -4.917 -3.236 21.966 1.00 83.19 215 ASP A N 1
ATOM 1684 C CA . ASP A 1 215 ? -4.248 -4.489 22.290 1.00 83.19 215 ASP A CA 1
ATOM 1685 C C . ASP A 1 215 ? -4.684 -4.989 23.688 1.00 83.19 215 ASP A C 1
ATOM 1687 O O . ASP A 1 215 ? -4.966 -4.199 24.596 1.00 83.19 215 ASP A O 1
ATOM 1691 N N . ALA A 1 216 ? -4.727 -6.311 23.865 1.00 86.38 216 ALA A N 1
ATOM 1692 C CA . ALA A 1 216 ? -5.053 -6.974 25.122 1.00 86.38 216 ALA A CA 1
ATOM 1693 C C . ALA A 1 216 ? -3.952 -6.819 26.188 1.00 86.38 216 ALA A C 1
ATOM 1695 O O . ALA A 1 216 ? -4.251 -6.815 27.385 1.00 86.38 216 ALA A O 1
ATOM 1696 N N . GLY A 1 217 ? -2.681 -6.702 25.793 1.00 83.88 217 GLY A N 1
ATOM 1697 C CA . GLY A 1 217 ? -1.578 -6.344 26.690 1.00 83.88 217 GLY A CA 1
ATOM 1698 C C . GLY A 1 217 ? -1.801 -4.983 27.345 1.00 83.88 217 GLY A C 1
ATOM 1699 O O . GLY A 1 217 ? -1.793 -4.896 28.572 1.00 83.88 217 GLY A O 1
ATOM 1700 N N . LEU A 1 218 ? -2.135 -3.963 26.551 1.00 83.81 218 LEU A N 1
ATOM 1701 C CA . LEU A 1 218 ? -2.449 -2.617 27.051 1.00 83.81 218 LEU A CA 1
ATOM 1702 C C . LEU A 1 218 ? -3.651 -2.596 28.009 1.00 83.81 218 LEU A C 1
ATOM 1704 O O . LEU A 1 218 ? -3.621 -1.895 29.021 1.00 83.81 218 LEU A O 1
ATOM 1708 N N . LEU A 1 219 ? -4.696 -3.386 27.733 1.00 87.06 219 LEU A N 1
ATOM 1709 C CA . LEU A 1 219 ? -5.818 -3.547 28.665 1.00 87.06 219 LEU A CA 1
ATOM 1710 C C . LEU A 1 219 ? -5.354 -4.166 29.990 1.00 87.06 219 LEU A C 1
ATOM 1712 O O . LEU A 1 219 ? -5.731 -3.684 31.055 1.00 87.06 219 LEU A O 1
ATOM 1716 N N . ARG A 1 220 ? -4.530 -5.220 29.954 1.00 86.50 220 ARG A N 1
ATOM 1717 C CA . ARG A 1 220 ? -4.009 -5.856 31.177 1.00 86.50 220 ARG A CA 1
ATOM 1718 C C . ARG A 1 220 ? -3.150 -4.895 31.994 1.00 86.50 220 ARG A C 1
ATOM 1720 O O . ARG A 1 220 ? -3.317 -4.833 33.210 1.00 86.50 220 ARG A O 1
ATOM 1727 N N . GLU A 1 221 ? -2.281 -4.129 31.339 1.00 84.69 221 GLU A N 1
ATOM 1728 C CA . GLU A 1 221 ? -1.493 -3.073 31.984 1.00 84.69 221 GLU A CA 1
ATOM 1729 C C . GLU A 1 221 ? -2.395 -2.028 32.640 1.00 84.69 221 GLU A C 1
ATOM 1731 O O . GLU A 1 221 ? -2.171 -1.651 33.790 1.00 84.69 221 GLU A O 1
ATOM 1736 N N . TYR A 1 222 ? -3.460 -1.616 31.951 1.00 83.12 222 TYR A N 1
ATOM 1737 C CA . TYR A 1 222 ? -4.440 -0.691 32.500 1.00 83.12 222 TYR A CA 1
ATOM 1738 C C . TYR A 1 222 ? -5.164 -1.240 33.720 1.00 83.12 222 TYR A C 1
ATOM 1740 O O . TYR A 1 222 ? -5.179 -0.574 34.752 1.00 83.12 222 TYR A O 1
ATOM 1748 N N . LEU A 1 223 ? -5.722 -2.448 33.632 1.00 83.12 223 LEU A N 1
ATOM 1749 C CA . LEU A 1 223 ? -6.440 -3.080 34.739 1.00 83.12 223 LEU A CA 1
ATOM 1750 C C . LEU A 1 223 ? -5.534 -3.253 35.965 1.00 83.12 223 LEU A C 1
ATOM 1752 O O . LEU A 1 223 ? -5.975 -3.017 37.090 1.00 83.12 223 LEU A O 1
ATOM 1756 N N . ALA A 1 224 ? -4.257 -3.585 35.756 1.00 82.62 224 ALA A N 1
ATOM 1757 C CA . ALA A 1 224 ? -3.264 -3.633 36.823 1.00 82.62 224 ALA A CA 1
ATOM 1758 C C . ALA A 1 224 ? -2.987 -2.240 37.419 1.00 82.62 224 ALA A C 1
ATOM 1760 O O . ALA A 1 224 ? -2.969 -2.084 38.642 1.00 82.62 224 ALA A O 1
ATOM 1761 N N . ALA A 1 225 ? -2.817 -1.219 36.574 1.00 79.06 225 ALA A N 1
ATOM 1762 C CA . ALA A 1 225 ? -2.526 0.148 36.998 1.00 79.06 225 ALA A CA 1
ATOM 1763 C C . ALA A 1 225 ? -3.677 0.779 37.798 1.00 79.06 225 ALA A C 1
ATOM 1765 O O . ALA A 1 225 ? -3.436 1.412 38.826 1.00 79.06 225 ALA A O 1
ATOM 1766 N N . VAL A 1 226 ? -4.925 0.571 37.368 1.00 74.94 226 VAL A N 1
ATOM 1767 C CA . VAL A 1 226 ? -6.117 1.087 38.065 1.00 74.94 226 VAL A CA 1
ATOM 1768 C C . VAL A 1 226 ? -6.595 0.176 39.196 1.00 74.94 226 VAL A C 1
ATOM 1770 O O . VAL A 1 226 ? -7.571 0.506 39.864 1.00 74.94 226 VAL A O 1
ATOM 1773 N N . ARG A 1 227 ? -5.903 -0.951 39.433 1.00 75.62 227 ARG A N 1
ATOM 1774 C CA . ARG A 1 227 ? -6.267 -1.981 40.421 1.00 75.62 227 ARG A CA 1
ATOM 1775 C C . ARG A 1 227 ? -7.726 -2.422 40.271 1.00 75.62 227 ARG A C 1
ATOM 1777 O O . ARG A 1 227 ? -8.480 -2.436 41.245 1.00 75.62 227 ARG A O 1
ATOM 1784 N N . ALA A 1 228 ? -8.117 -2.740 39.038 1.00 74.81 228 ALA A N 1
ATOM 1785 C CA . ALA A 1 228 ? -9.478 -3.145 38.721 1.00 74.81 228 ALA A CA 1
ATOM 1786 C C . ALA A 1 228 ? -9.907 -4.379 39.547 1.00 74.81 228 ALA A C 1
ATOM 1788 O O . ALA A 1 228 ? -9.074 -5.246 39.840 1.00 74.81 228 ALA A O 1
ATOM 1789 N N . PRO A 1 229 ? -11.192 -4.485 39.931 1.00 75.12 229 PRO A N 1
ATOM 1790 C CA . PRO A 1 229 ? -11.727 -5.667 40.594 1.00 75.12 229 PRO A CA 1
ATOM 1791 C C . PRO A 1 229 ? -11.469 -6.949 39.794 1.00 75.12 229 PRO A C 1
ATOM 1793 O O . PRO A 1 229 ? -11.631 -6.975 38.579 1.00 75.12 229 PRO A O 1
ATOM 1796 N N . ALA A 1 230 ? -11.176 -8.057 40.479 1.00 76.38 230 ALA A N 1
ATOM 1797 C CA . ALA A 1 230 ? -11.008 -9.364 39.828 1.00 76.38 230 ALA A CA 1
ATOM 1798 C C . ALA A 1 230 ? -12.285 -9.868 39.119 1.00 76.38 230 ALA A C 1
ATOM 1800 O O . ALA A 1 230 ? -12.227 -10.800 38.324 1.00 76.38 230 ALA A O 1
ATOM 1801 N N . SER A 1 231 ? -13.439 -9.269 39.429 1.00 71.56 231 SER A N 1
ATOM 1802 C CA . SER A 1 231 ? -14.719 -9.526 38.766 1.00 71.56 231 SER A CA 1
ATOM 1803 C C . SER A 1 231 ? -14.844 -8.884 37.383 1.00 71.56 231 SER A C 1
ATOM 1805 O O . SER A 1 231 ? -15.827 -9.155 36.694 1.00 71.56 231 SER A O 1
ATOM 1807 N N . ASP A 1 232 ? -13.911 -8.012 37.004 1.00 75.50 232 ASP A N 1
ATOM 1808 C CA . ASP A 1 232 ? -13.903 -7.362 35.702 1.00 75.50 232 ASP A CA 1
ATOM 1809 C C . ASP A 1 232 ? -13.176 -8.261 34.705 1.00 75.50 232 ASP A C 1
ATOM 1811 O O . ASP A 1 232 ? -12.010 -8.623 34.868 1.00 75.50 232 ASP A O 1
ATOM 1815 N N . VAL A 1 233 ? -13.903 -8.658 33.670 1.00 81.56 233 VAL A N 1
ATOM 1816 C CA . VAL A 1 233 ? -13.471 -9.639 32.687 1.00 81.56 233 VAL A CA 1
ATOM 1817 C C . VAL A 1 233 ? -13.042 -8.904 31.417 1.00 81.56 233 VAL A C 1
ATOM 1819 O O . VAL A 1 233 ? -13.820 -8.104 30.887 1.00 81.56 233 VAL A O 1
ATOM 1822 N N . PRO A 1 234 ? -11.828 -9.161 30.900 1.00 89.00 234 PRO A N 1
ATOM 1823 C CA . PRO A 1 234 ? -11.426 -8.688 29.585 1.00 89.00 234 PRO A CA 1
ATOM 1824 C C . PRO A 1 234 ? -12.384 -9.183 28.500 1.00 89.00 234 PRO A C 1
ATOM 1826 O O . PRO A 1 234 ? -12.716 -10.365 28.437 1.00 89.00 234 PRO A O 1
ATOM 1829 N N . ALA A 1 235 ? -12.800 -8.272 27.634 1.00 86.56 235 ALA A N 1
ATOM 1830 C CA . ALA A 1 235 ? -13.637 -8.530 26.479 1.00 86.56 235 ALA A CA 1
ATOM 1831 C C . ALA A 1 235 ? -13.065 -7.809 25.258 1.00 86.56 235 ALA A C 1
ATOM 1833 O O . ALA A 1 235 ? -12.284 -6.860 25.374 1.00 86.56 235 ALA A O 1
ATOM 1834 N N . ASP A 1 236 ? -13.485 -8.247 24.079 1.00 92.31 236 ASP A N 1
ATOM 1835 C CA . ASP A 1 236 ? -13.147 -7.602 22.825 1.00 92.31 236 ASP A CA 1
ATOM 1836 C C . ASP A 1 236 ? -14.349 -7.560 21.881 1.00 92.31 236 ASP A C 1
ATOM 1838 O O . ASP A 1 236 ? -15.281 -8.366 21.952 1.00 92.31 236 ASP A O 1
ATOM 1842 N N . ALA A 1 237 ? -14.366 -6.543 21.028 1.00 85.75 237 ALA A N 1
ATOM 1843 C CA . ALA A 1 237 ? -15.369 -6.402 19.990 1.00 85.75 237 ALA A CA 1
ATOM 1844 C C . ALA A 1 237 ? -14.835 -5.549 18.834 1.00 85.75 237 ALA A C 1
ATOM 1846 O O . ALA A 1 237 ? -13.982 -4.684 19.048 1.00 85.75 237 ALA A O 1
ATOM 1847 N N . PRO A 1 238 ? -15.381 -5.712 17.615 1.00 88.88 238 PRO A N 1
ATOM 1848 C CA . PRO A 1 238 ? -15.121 -4.775 16.531 1.00 88.88 238 PRO A CA 1
ATOM 1849 C C . PRO A 1 238 ? -15.507 -3.350 16.940 1.00 88.88 238 PRO A C 1
ATOM 1851 O O . PRO A 1 238 ? -16.580 -3.140 17.517 1.00 88.88 238 PRO A O 1
ATOM 1854 N N . GLY A 1 239 ? -14.687 -2.363 16.580 1.00 87.50 239 GLY A N 1
ATOM 1855 C CA . GLY A 1 239 ? -14.911 -0.960 16.931 1.00 87.50 239 GLY A CA 1
ATOM 1856 C C . GLY A 1 239 ? -16.289 -0.440 16.517 1.00 87.50 239 GLY A C 1
ATOM 1857 O O . GLY A 1 239 ? -16.904 0.317 17.266 1.00 87.50 239 GLY A O 1
ATOM 1858 N N . ARG A 1 240 ? -16.842 -0.934 15.399 1.00 85.25 240 ARG A N 1
ATOM 1859 C CA . ARG A 1 240 ? -18.190 -0.570 14.934 1.00 85.25 240 ARG A CA 1
ATOM 1860 C C . ARG A 1 240 ? -19.269 -1.002 15.920 1.00 85.25 240 ARG A C 1
ATOM 1862 O O . ARG A 1 240 ? -20.173 -0.233 16.213 1.00 85.25 240 ARG A O 1
ATOM 1869 N N . LYS A 1 241 ? -19.138 -2.205 16.482 1.00 84.06 241 LYS A N 1
ATOM 1870 C CA . LYS A 1 241 ? -20.079 -2.730 1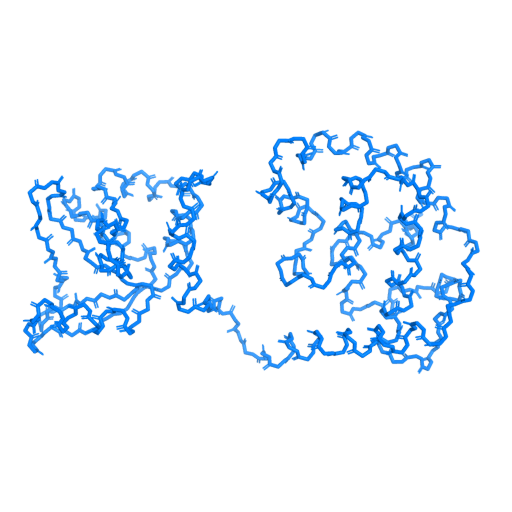7.475 1.00 84.06 241 LYS A CA 1
ATOM 1871 C C . LYS A 1 241 ? -20.028 -1.906 18.761 1.00 84.06 241 LYS A C 1
ATOM 1873 O O . LYS A 1 241 ? -21.073 -1.606 19.327 1.00 84.06 241 LYS A O 1
ATOM 1878 N N . ILE A 1 242 ? -18.832 -1.507 19.198 1.00 85.88 242 ILE A N 1
ATOM 1879 C CA . ILE A 1 242 ? -18.668 -0.629 20.367 1.00 85.88 242 ILE A CA 1
ATOM 1880 C C . ILE A 1 242 ? -19.287 0.743 20.094 1.00 85.88 242 ILE A C 1
ATOM 1882 O O . ILE A 1 242 ? -20.029 1.251 20.931 1.00 85.88 242 ILE A O 1
ATOM 1886 N N . LEU A 1 243 ? -19.044 1.315 18.913 1.00 86.56 243 LEU A N 1
ATOM 1887 C CA . LEU A 1 243 ? -19.642 2.582 18.501 1.00 86.56 243 LEU A CA 1
ATOM 1888 C C . LEU A 1 243 ? -21.170 2.529 18.564 1.00 86.56 243 LEU A C 1
ATOM 1890 O O . LEU A 1 243 ? -21.779 3.400 19.179 1.00 86.56 243 LEU A O 1
ATOM 1894 N N . ASP A 1 244 ? -21.781 1.501 17.977 1.00 82.31 244 ASP A N 1
ATOM 1895 C CA . ASP A 1 244 ? -23.237 1.349 17.945 1.00 82.31 244 ASP A CA 1
ATOM 1896 C C . ASP A 1 244 ? -23.823 1.202 19.365 1.00 82.31 244 ASP A C 1
ATOM 1898 O O . ASP A 1 244 ? -24.860 1.800 19.674 1.00 82.31 244 ASP A O 1
ATOM 1902 N N . ILE A 1 245 ? -23.136 0.478 20.263 1.00 80.88 245 ILE A N 1
ATOM 1903 C CA . ILE A 1 245 ? -23.517 0.353 21.682 1.00 80.88 245 ILE A CA 1
ATOM 1904 C C . ILE A 1 245 ? -23.470 1.718 22.381 1.00 80.88 245 ILE A C 1
ATOM 1906 O O . ILE A 1 245 ? -24.436 2.112 23.038 1.00 80.88 245 ILE A O 1
ATOM 1910 N N . LEU A 1 246 ? -22.372 2.463 22.227 1.00 83.88 246 LEU A N 1
ATOM 1911 C CA . LEU A 1 246 ? -22.190 3.757 22.889 1.00 83.88 246 LEU A CA 1
ATOM 1912 C C . LEU A 1 246 ? -23.141 4.829 22.345 1.00 83.88 246 LEU A C 1
ATOM 1914 O O . LEU A 1 246 ? -23.697 5.610 23.117 1.00 83.88 246 LEU A O 1
ATOM 1918 N N . VAL A 1 247 ? -23.394 4.837 21.033 1.00 83.06 247 VAL A N 1
ATOM 1919 C CA . VAL A 1 247 ? -24.375 5.733 20.404 1.00 83.06 247 VAL A CA 1
ATOM 1920 C C . VAL A 1 247 ? -25.789 5.426 20.889 1.00 83.06 247 VAL A C 1
ATOM 1922 O O . VAL A 1 247 ? -26.538 6.357 21.180 1.00 83.06 247 VAL A O 1
ATOM 1925 N N . SER A 1 248 ? -26.137 4.146 21.049 1.00 75.25 248 SER A N 1
ATOM 1926 C CA . SER A 1 248 ? -27.435 3.737 21.601 1.00 75.25 248 SER A CA 1
ATOM 1927 C C . SER A 1 248 ? -27.599 4.146 23.070 1.00 75.25 248 SER A C 1
ATOM 1929 O O . SER A 1 248 ? -28.695 4.522 23.482 1.00 75.25 248 SER A O 1
ATOM 1931 N N . ALA A 1 249 ? -26.518 4.122 23.859 1.00 74.75 249 ALA A N 1
ATOM 1932 C CA . ALA A 1 249 ? -26.518 4.599 25.245 1.00 74.75 249 ALA A CA 1
ATOM 1933 C C . ALA A 1 249 ? -26.599 6.137 25.350 1.00 74.75 249 ALA A C 1
ATOM 1935 O O . ALA A 1 249 ? -27.138 6.674 26.319 1.00 74.75 249 ALA A O 1
ATOM 1936 N N . GLY A 1 250 ? -26.053 6.860 24.366 1.00 74.38 250 GLY A N 1
ATOM 1937 C CA . GLY A 1 250 ? -26.217 8.305 24.168 1.00 74.38 250 GLY A CA 1
ATOM 1938 C C . GLY A 1 250 ? -25.516 9.223 25.178 1.00 74.38 250 GLY A C 1
ATOM 1939 O O . GLY A 1 250 ? -25.542 10.440 24.999 1.00 74.38 250 GLY A O 1
ATOM 1940 N N . ARG A 1 251 ? -24.894 8.683 26.236 1.00 77.44 251 ARG A N 1
ATOM 1941 C CA . ARG A 1 251 ? -24.273 9.469 27.325 1.00 77.44 251 ARG A CA 1
ATOM 1942 C C . ARG A 1 251 ? -22.816 9.119 27.622 1.00 77.44 251 ARG A C 1
ATOM 1944 O O . ARG A 1 251 ? -22.163 9.874 28.331 1.00 77.44 251 ARG A O 1
ATOM 1951 N N . ILE A 1 252 ? -22.318 8.010 27.083 1.00 77.88 252 ILE A N 1
ATOM 1952 C 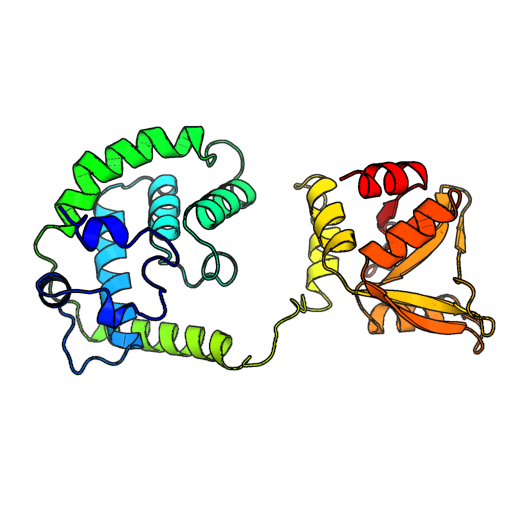CA . ILE A 1 252 ? -20.989 7.474 27.389 1.00 77.88 252 ILE A CA 1
ATOM 1953 C C . ILE A 1 252 ? -20.044 7.812 26.233 1.00 77.88 252 ILE A C 1
ATOM 1955 O O . ILE A 1 252 ? -20.345 7.516 25.075 1.00 77.88 252 ILE A O 1
ATOM 1959 N N . GLY A 1 253 ? -18.926 8.468 26.541 1.00 84.44 253 GLY A N 1
ATOM 1960 C CA . GLY A 1 253 ? -17.846 8.742 25.594 1.00 84.44 253 GLY A CA 1
ATOM 1961 C C . GLY A 1 253 ? -16.908 7.546 25.405 1.00 84.44 253 GLY A C 1
ATOM 1962 O O . GLY A 1 253 ? -17.078 6.488 26.009 1.00 84.44 253 GLY A O 1
ATOM 1963 N N . LEU A 1 254 ? -15.893 7.703 24.563 1.00 86.12 254 LEU A N 1
ATOM 1964 C CA . LEU A 1 254 ? -14.886 6.675 24.293 1.00 86.12 254 LEU A CA 1
ATOM 1965 C C . LEU A 1 254 ? -13.496 7.244 24.566 1.00 86.12 254 LEU A C 1
ATOM 1967 O O . LEU A 1 254 ? -13.184 8.331 24.076 1.00 86.12 254 LEU A O 1
ATOM 1971 N N . VAL A 1 255 ? -12.653 6.502 25.287 1.00 85.38 255 VAL A N 1
ATOM 1972 C CA . VAL A 1 255 ? -11.227 6.817 25.431 1.00 85.38 255 VAL A CA 1
ATOM 1973 C C . VAL A 1 255 ? -10.357 5.645 24.991 1.00 85.38 255 VAL A C 1
ATOM 1975 O O . VAL A 1 255 ? -10.482 4.546 25.516 1.00 85.38 255 VAL A O 1
ATOM 1978 N N . VAL A 1 256 ? -9.456 5.877 24.037 1.00 85.56 256 VAL A N 1
ATOM 1979 C CA . VAL A 1 256 ? -8.530 4.860 23.514 1.00 85.56 256 VAL A CA 1
ATOM 1980 C C . VAL A 1 256 ? -7.153 5.011 24.153 1.00 85.56 256 VAL A C 1
ATOM 1982 O O . VAL A 1 256 ? -6.589 6.106 24.129 1.00 85.56 256 VAL A O 1
ATOM 1985 N N . ASN A 1 257 ? -6.587 3.902 24.642 1.00 82.00 257 ASN A N 1
ATOM 1986 C CA . ASN A 1 257 ? -5.228 3.794 25.194 1.00 82.00 257 ASN A CA 1
ATOM 1987 C C . ASN A 1 257 ? -4.881 4.904 26.220 1.00 82.00 257 ASN A C 1
ATOM 1989 O O . ASN A 1 257 ? -3.880 5.606 26.052 1.00 82.00 257 ASN A O 1
ATOM 1993 N N . PRO A 1 258 ? -5.676 5.082 27.296 1.00 70.31 258 PRO A N 1
ATOM 1994 C CA . PRO A 1 258 ? -5.519 6.174 28.266 1.00 70.31 258 PRO A CA 1
ATOM 1995 C C . PRO A 1 258 ? -4.158 6.258 28.981 1.00 70.31 258 PRO A C 1
ATOM 1997 O O . PRO A 1 258 ? -3.846 7.310 29.531 1.00 70.31 258 PRO A O 1
ATOM 2000 N N . LEU A 1 259 ? -3.345 5.195 28.977 1.00 66.00 259 LEU A N 1
ATOM 2001 C CA . LEU A 1 259 ? -2.049 5.140 29.673 1.00 66.00 259 LEU A CA 1
ATOM 2002 C C . LEU A 1 259 ? -0.814 5.330 28.777 1.00 66.00 259 LEU A C 1
ATOM 2004 O O . LEU A 1 259 ? 0.290 5.091 29.254 1.00 66.00 259 LEU A O 1
ATOM 2008 N N . GLY A 1 260 ? -0.977 5.716 27.504 1.00 49.50 260 GLY A N 1
ATOM 2009 C CA . GLY A 1 260 ? 0.100 5.740 26.499 1.00 49.50 260 GLY A CA 1
ATOM 2010 C C . GLY A 1 260 ? 1.489 6.161 27.022 1.00 49.50 260 GLY A C 1
ATOM 2011 O O . GLY A 1 260 ? 1.620 7.207 27.648 1.00 49.50 260 GLY A O 1
ATOM 2012 N N . GLY A 1 261 ? 2.489 5.307 26.754 1.00 39.41 261 GLY A N 1
ATOM 2013 C CA . GLY A 1 261 ? 3.930 5.390 27.057 1.00 39.41 261 GLY A CA 1
ATOM 2014 C C . GLY A 1 261 ? 4.481 6.644 27.755 1.00 39.41 261 GLY A C 1
ATOM 2015 O O . GLY A 1 261 ? 4.397 7.743 27.228 1.00 39.41 261 GLY A O 1
ATOM 2016 N N . HIS A 1 262 ? 5.130 6.417 28.905 1.00 31.95 262 HIS A N 1
ATOM 2017 C CA . HIS A 1 262 ? 5.999 7.326 29.675 1.00 31.95 262 HIS A CA 1
ATOM 2018 C C . HIS A 1 262 ? 5.884 8.834 29.367 1.00 31.95 262 HIS A C 1
ATOM 2020 O O . HIS A 1 262 ? 6.661 9.382 28.589 1.00 31.95 262 HIS A O 1
ATOM 2026 N N . GLY A 1 263 ? 5.001 9.513 30.107 1.00 32.25 263 GLY A N 1
ATOM 2027 C CA . GLY A 1 263 ? 5.055 10.966 30.292 1.00 32.25 263 GLY A CA 1
ATOM 2028 C C . GLY A 1 263 ? 3.828 11.714 29.779 1.00 32.25 263 GLY A C 1
ATOM 2029 O O . GLY A 1 263 ? 3.859 12.276 28.695 1.00 32.25 263 GLY A O 1
ATOM 2030 N N . ALA A 1 264 ? 2.809 11.792 30.643 1.00 33.94 264 ALA A N 1
ATOM 2031 C CA . ALA A 1 264 ? 1.679 12.727 30.626 1.00 33.94 264 ALA A CA 1
ATOM 2032 C C . ALA A 1 264 ? 0.687 12.655 29.439 1.00 33.94 264 ALA A C 1
ATOM 2034 O O . ALA A 1 264 ? 1.030 12.890 28.286 1.00 33.94 264 ALA A O 1
ATOM 2035 N N . HIS A 1 265 ? -0.611 12.512 29.750 1.00 45.84 265 HIS A N 1
ATOM 2036 C CA . HIS A 1 265 ? -1.593 13.379 29.088 1.00 45.84 265 HIS A CA 1
ATOM 2037 C C . HIS A 1 265 ? -2.602 12.872 28.046 1.00 45.84 265 HIS A C 1
ATOM 2039 O O . HIS A 1 265 ? -3.444 13.692 27.714 1.00 45.84 265 HIS A O 1
ATOM 2045 N N . VAL A 1 266 ? -2.520 11.718 27.357 1.00 52.69 266 VAL A N 1
ATOM 2046 C CA . VAL A 1 266 ? -3.266 11.682 26.061 1.00 52.69 266 VAL A CA 1
ATOM 2047 C C . VAL A 1 266 ? -3.733 10.319 25.532 1.00 52.69 266 VAL A C 1
ATOM 2049 O O . VAL A 1 266 ? -3.386 9.907 24.426 1.00 52.69 266 VAL A O 1
ATOM 2052 N N . GLY A 1 267 ? -4.643 9.658 26.253 1.00 62.59 267 GLY A N 1
ATOM 2053 C CA . GLY A 1 267 ? -5.616 8.800 25.564 1.00 62.59 267 GLY A CA 1
ATOM 2054 C C . GLY A 1 267 ? -6.416 9.616 24.539 1.00 62.59 267 GLY A C 1
ATOM 2055 O O . GLY A 1 267 ? -6.587 10.828 24.691 1.00 62.59 267 GLY A O 1
ATOM 2056 N N . GLN A 1 268 ? -6.896 9.002 23.459 1.00 74.94 268 GLN A N 1
ATOM 2057 C CA . GLN A 1 268 ? -7.758 9.718 22.512 1.00 74.94 268 GLN A CA 1
ATOM 2058 C C . GLN A 1 268 ? -9.208 9.672 22.972 1.00 74.94 268 GLN A C 1
ATOM 2060 O O . GLN A 1 268 ? -9.746 8.588 23.156 1.00 74.94 268 GLN A O 1
ATOM 2065 N N . HIS A 1 269 ? -9.827 10.843 23.119 1.00 80.38 269 HIS A N 1
ATOM 2066 C CA . HIS A 1 269 ? -11.197 10.985 23.604 1.00 80.38 269 HIS A CA 1
ATOM 2067 C C . HIS A 1 269 ? -12.172 11.362 22.485 1.00 80.38 269 HIS A C 1
ATOM 2069 O O . HIS A 1 269 ? -11.905 12.276 21.690 1.00 80.38 269 HIS A O 1
ATOM 2075 N N . TRP A 1 270 ? -13.337 10.720 22.508 1.00 85.81 270 TRP A N 1
ATOM 2076 C CA . TRP A 1 270 ? -14.522 11.084 21.741 1.00 85.81 270 TRP A CA 1
ATOM 2077 C C . TRP A 1 270 ? -15.691 11.297 22.689 1.00 85.81 270 TRP A C 1
ATOM 2079 O O . TRP A 1 270 ? -16.044 10.417 23.473 1.00 85.81 270 TRP A O 1
ATOM 2089 N N . SER A 1 271 ? -16.313 12.467 22.583 1.00 85.38 271 SER A N 1
ATOM 2090 C CA . SER A 1 271 ? -17.556 12.746 23.296 1.00 85.38 271 SER A CA 1
ATOM 2091 C C . SER A 1 271 ? -18.719 11.930 22.709 1.00 85.38 271 SER A C 1
ATOM 2093 O O . SER A 1 271 ? -18.654 11.532 21.541 1.00 85.38 271 SER A O 1
ATOM 2095 N N . PRO A 1 272 ? -19.837 11.748 23.436 1.00 83.25 272 PRO A N 1
ATOM 2096 C CA . PRO A 1 272 ? -21.044 11.133 22.875 1.00 83.25 272 PRO A CA 1
ATOM 2097 C C . PRO A 1 272 ? -21.515 11.797 21.566 1.00 83.25 272 PRO A C 1
ATOM 2099 O O . PRO A 1 272 ? -21.948 11.121 20.633 1.00 83.25 272 PRO A O 1
ATOM 2102 N N . ALA A 1 273 ? -21.368 13.123 21.456 1.00 83.75 273 ALA A N 1
ATOM 2103 C CA . ALA A 1 273 ? -21.696 13.870 20.242 1.00 83.75 273 ALA A CA 1
ATOM 2104 C C . ALA A 1 273 ? -20.750 13.542 19.072 1.00 83.75 273 ALA A C 1
ATOM 2106 O O . ALA A 1 273 ? -21.192 13.440 17.924 1.00 83.75 273 ALA A O 1
ATOM 2107 N N . ASP A 1 274 ? -19.459 13.339 19.352 1.00 83.06 274 ASP A N 1
ATOM 2108 C CA . ASP A 1 274 ? -18.500 12.883 18.346 1.00 83.06 274 ASP A CA 1
ATOM 2109 C C . ASP A 1 274 ? -18.851 11.479 17.849 1.00 83.06 274 ASP A C 1
ATOM 2111 O O . ASP A 1 274 ? -18.892 11.261 16.639 1.00 83.06 274 ASP A O 1
ATOM 2115 N N . LEU A 1 275 ? -19.179 10.559 18.761 1.00 83.94 275 LEU A N 1
ATOM 2116 C CA . LEU A 1 275 ? -19.578 9.189 18.425 1.00 83.94 275 LEU A CA 1
ATOM 2117 C C . LEU A 1 275 ? -20.840 9.168 17.549 1.00 83.94 275 LEU A C 1
ATOM 2119 O O . LEU A 1 275 ? -20.864 8.511 16.508 1.00 83.94 275 LEU A O 1
ATOM 2123 N N . ALA A 1 276 ? -21.857 9.965 17.892 1.00 83.00 276 ALA A N 1
ATOM 2124 C CA . ALA A 1 276 ? -23.081 10.079 17.097 1.00 83.00 276 ALA A CA 1
ATOM 2125 C C . ALA A 1 276 ? -22.824 10.613 15.676 1.00 83.00 276 ALA A C 1
ATOM 2127 O O . ALA A 1 276 ? -23.492 10.209 14.723 1.00 83.00 276 ALA A O 1
ATOM 2128 N N . ARG A 1 277 ? -21.848 11.515 15.506 1.00 80.88 277 ARG A N 1
ATOM 2129 C CA . ARG A 1 277 ? -21.424 12.008 14.187 1.00 80.88 277 ARG A CA 1
ATOM 2130 C C . ARG A 1 277 ? -20.681 10.936 13.390 1.00 80.88 277 ARG A C 1
ATOM 2132 O O . ARG A 1 277 ? -20.846 10.876 12.173 1.00 80.88 277 ARG A O 1
ATOM 2139 N N . LEU A 1 278 ? -19.875 10.115 14.058 1.00 77.50 278 LEU A N 1
ATOM 2140 C CA . LEU A 1 278 ? -19.103 9.044 13.429 1.00 77.50 278 LEU A CA 1
ATOM 2141 C C . LEU A 1 278 ? -19.983 7.879 12.976 1.00 77.50 278 LEU A C 1
ATOM 2143 O O . LEU A 1 278 ? -19.748 7.349 11.898 1.00 77.50 278 LEU A O 1
ATOM 2147 N N . ALA A 1 279 ? -21.046 7.551 13.711 1.00 76.81 279 ALA A N 1
ATOM 2148 C CA . ALA A 1 279 ? -21.986 6.498 13.316 1.00 76.81 279 ALA A CA 1
ATOM 2149 C C . ALA A 1 279 ? -22.811 6.824 12.053 1.00 76.81 279 ALA A C 1
ATOM 2151 O O . ALA A 1 279 ? -23.336 5.914 11.413 1.00 76.81 279 ALA A O 1
ATOM 2152 N N . ARG A 1 280 ? -22.926 8.110 11.684 1.00 75.94 280 ARG A N 1
ATOM 2153 C CA . ARG A 1 280 ? -23.640 8.577 10.477 1.00 75.94 280 ARG A CA 1
ATOM 2154 C C . ARG A 1 280 ? -22.792 8.543 9.200 1.00 75.94 280 ARG A C 1
ATOM 2156 O O . ARG A 1 280 ? -23.310 8.889 8.140 1.00 75.94 280 ARG A O 1
ATOM 2163 N N . ARG A 1 281 ? -21.504 8.217 9.312 1.00 62.78 281 ARG A N 1
ATOM 2164 C CA . ARG A 1 281 ? -20.578 8.044 8.187 1.00 62.78 281 ARG A CA 1
ATOM 2165 C C . ARG A 1 281 ? -20.435 6.565 7.846 1.00 62.78 281 ARG A C 1
ATOM 2167 O O . ARG A 1 281 ? -20.225 6.311 6.644 1.00 62.78 281 ARG A O 1
#

Sequence (281 aa):
MAVPVEEKLHKGPGVRRPDLTEFLTEPFAARMHVFDDDPAEVVLAKVVWQVSAVVRRVTRDPKWITVLEAMYNLPRDPELTPLGLTGRLTLLRRRHGTGWDTSTTNTRLSELRRNHLFGQLKGKFPWPPEHEIEPLARLEAEYASLRNGTGGHQTYLLPESAFGKLIAGRNGAGRGEVDHALLAQATLHFAVSARGNLVTTTTADFGENLPVFTDAGLLREYLAAVRAPASDVPADAPGRKILDILVSAGRIGLVVNPLGGHGAHVGQHWSPADLARLARR

Radius of gyration: 24.75 Å; chains: 1; bounding box: 53×40×72 Å

Secondary structure (DSSP, 8-state):
-PPPGGGTTTSTTGGG-TTHHHHS-TTHHHHTT--TT--HHHHHHHHHHHHHHHHHHH---HHHHHHHHHHHT-S--TTTTTS-HHHHHHHHHHHH-TT-SHHHHHHHHHHHIIIIIHHHHHSPPPPPPHHHHHHHHHHHHHHHHHHHS--S-------HHHHHHHHHTTTTS-THHHHHHHHHT-EEEEEE-TTS-B--EEETTTEEEEEEBSSHHHHHHHHHHTT--TTPEEEEEEHHHHHHHHHHHSS-EEEE-TT-SSSS---EEE-HHHHHHHHT-

Foldseek 3Di:
DDDDLLLCQLFQLHLLDPCNVVSCDPPLCVLLVHDPPDDPLLSSLSVLVQLLVQLVVLDVPPLSSQLSCLSNVSDLDPQSRNDTNVSSLVVVCVVPPPCSDCVNCVVVVVVSVVPGRSVSSVDHTDDDDPVSSVVSSVVSVVSVCVVPVCPDDDLPPDPLVVLLVVQVVPPDDDPVVNLCCQQPRAKKKFKAALVRHQDWDADPVAGIETEIESDPVLRVVVCVVVVPDPRIDMDIDHNNVVLVVLLVVLAYKYWYSPPRDDDDDDTPIDHSVNSPVSNVD

pLDDT: mean 76.71, std 17.05, range [24.3, 95.69]

Organism: NCBI:txid1271860